Protein AF-A0A1G7XSX5-F1 (afdb_monomer)

InterPro domains:
  IPR000551 MerR-type HTH domain [PF13411] (3-56)
  IPR000551 MerR-type HTH domain [PS50937] (1-57)
  IPR009061 Putative DNA-binding domain superfamily [SSF46955] (2-74)

Mean predicted aligned error: 7.84 Å

Foldseek 3Di:
DPVVVVCVVLVQADDFCDPDPPDGDDDVLRVLSVLLLCLCCVLLVFDSVLSVQLSVLLPPPPDDPVVNLQSLQQSSQDQQDDDFDPVLQVLLVVVDVVVDDDVDDHSVGGSVSRNSSNVCRVCVVVPNNCVSVCVVVVVVVVVVVVVVLVVVLVVDDDSSSSSSSSNNSVSVVVVVCVVVVVVVVVVVCCVVPVPD

Structure (mmCIF, N/CA/C/O backbone):
data_AF-A0A1G7XSX5-F1
#
_entry.id   AF-A0A1G7XSX5-F1
#
loop_
_atom_site.group_PDB
_atom_site.id
_atom_site.type_symbol
_atom_site.label_atom_id
_atom_site.label_alt_id
_atom_site.label_comp_id
_atom_site.label_asym_id
_atom_site.label_entity_id
_atom_site.label_seq_id
_atom_site.pdbx_PDB_ins_code
_atom_site.Cartn_x
_atom_site.Cartn_y
_atom_site.Cartn_z
_atom_site.occupancy
_atom_site.B_iso_or_equiv
_atom_site.auth_seq_id
_atom_site.auth_comp_id
_atom_site.auth_asym_id
_atom_site.auth_atom_id
_atom_site.pdbx_PDB_model_num
ATOM 1 N N . MET A 1 1 ? -2.946 -16.763 21.346 1.00 40.56 1 MET A N 1
ATOM 2 C CA . MET A 1 1 ? -2.355 -16.448 22.674 1.00 40.56 1 MET A CA 1
ATOM 3 C C . MET A 1 1 ? -2.497 -14.941 22.913 1.00 40.56 1 MET A C 1
ATOM 5 O O . MET A 1 1 ? -2.469 -14.228 21.925 1.00 40.56 1 MET A O 1
ATOM 9 N N . PRO A 1 2 ? -2.803 -14.462 24.135 1.00 52.31 2 PRO A N 1
ATOM 10 C CA . PRO A 1 2 ? -3.968 -13.626 24.475 1.00 52.31 2 PRO A CA 1
ATOM 11 C C . PRO A 1 2 ? -3.953 -12.216 23.842 1.00 52.31 2 PRO A C 1
ATOM 13 O O . PRO A 1 2 ? -3.714 -11.212 24.511 1.00 52.31 2 PRO A O 1
ATOM 16 N N . THR A 1 3 ? -4.254 -12.145 22.546 1.00 79.31 3 THR A N 1
ATOM 17 C CA . THR A 1 3 ? -4.079 -10.959 21.697 1.00 79.31 3 THR A CA 1
ATOM 18 C C . THR A 1 3 ? -4.998 -9.802 22.075 1.00 79.31 3 THR A C 1
ATOM 20 O O . THR A 1 3 ? -4.560 -8.664 22.069 1.00 79.31 3 THR A O 1
ATOM 23 N N . ILE A 1 4 ? -6.229 -10.064 22.530 1.00 82.94 4 ILE A N 1
ATOM 24 C CA . ILE A 1 4 ? -7.170 -8.992 22.914 1.00 82.94 4 ILE A CA 1
ATOM 25 C C . ILE A 1 4 ? -6.678 -8.225 24.153 1.00 82.94 4 ILE A C 1
ATOM 27 O O . ILE A 1 4 ? -6.664 -7.000 24.158 1.00 82.94 4 ILE A O 1
ATOM 31 N N . LYS A 1 5 ? -6.203 -8.927 25.195 1.00 82.69 5 LYS A N 1
ATOM 32 C CA . LYS A 1 5 ? -5.630 -8.282 26.396 1.00 82.69 5 LYS A CA 1
ATOM 33 C C . LYS A 1 5 ? -4.311 -7.565 26.107 1.00 82.69 5 LYS A C 1
ATOM 35 O O . LYS A 1 5 ? -3.916 -6.703 26.886 1.00 82.69 5 LYS A O 1
ATOM 40 N N . TYR A 1 6 ? -3.595 -7.980 25.066 1.00 87.00 6 TYR A N 1
ATOM 41 C CA . TYR A 1 6 ? -2.410 -7.277 24.593 1.00 87.00 6 TYR A CA 1
ATOM 42 C C . TYR A 1 6 ? -2.817 -5.990 23.868 1.00 87.00 6 TYR A C 1
ATOM 44 O O . TYR A 1 6 ? -2.427 -4.920 24.306 1.00 87.00 6 TYR A O 1
ATOM 52 N N . TYR A 1 7 ? -3.721 -6.063 22.889 1.00 90.00 7 TYR A N 1
ATOM 53 C CA . TYR A 1 7 ? -4.225 -4.894 22.161 1.00 90.00 7 TYR A CA 1
ATOM 54 C C . TYR A 1 7 ? -4.917 -3.857 23.054 1.00 90.00 7 TYR A C 1
ATOM 56 O O . TYR A 1 7 ? -4.765 -2.667 22.814 1.00 90.00 7 TYR A O 1
ATOM 64 N N . LEU A 1 8 ? -5.622 -4.279 24.110 1.00 87.00 8 LEU A N 1
ATOM 65 C CA . LEU A 1 8 ? -6.163 -3.367 25.128 1.00 87.00 8 LEU A CA 1
ATOM 66 C C . LEU A 1 8 ? -5.057 -2.629 25.895 1.00 87.00 8 LEU A C 1
ATOM 68 O O . LEU A 1 8 ? -5.167 -1.432 26.131 1.00 87.00 8 LEU A O 1
ATOM 72 N N . ARG A 1 9 ? -3.984 -3.333 26.284 1.00 87.75 9 ARG A N 1
ATOM 73 C CA . ARG A 1 9 ? -2.834 -2.729 26.981 1.00 87.75 9 ARG A CA 1
ATOM 74 C C . ARG A 1 9 ? -2.059 -1.782 26.080 1.00 87.75 9 ARG A C 1
ATOM 76 O O . ARG A 1 9 ? -1.645 -0.721 26.522 1.00 87.75 9 ARG A O 1
ATOM 83 N N . GLU A 1 10 ? -1.939 -2.156 24.817 1.00 88.81 10 GLU A N 1
ATOM 84 C CA . GLU A 1 10 ? -1.386 -1.318 23.768 1.00 88.81 10 GLU A CA 1
ATOM 85 C C . GLU A 1 10 ? -2.391 -0.259 23.289 1.00 88.81 10 GLU A C 1
ATOM 87 O O . GLU A 1 10 ? -2.103 0.419 22.321 1.00 88.81 10 GLU A O 1
ATOM 92 N N . GLY A 1 11 ? -3.570 -0.083 23.894 1.00 87.38 11 GLY A N 1
ATOM 93 C CA . GLY A 1 11 ? -4.520 0.977 23.521 1.00 87.38 11 GLY A CA 1
ATOM 94 C C . GLY A 1 11 ? -5.058 0.920 22.082 1.00 87.38 11 GLY A C 1
ATOM 95 O O . GLY A 1 11 ? -5.541 1.926 21.578 1.00 87.38 11 GLY A O 1
ATOM 96 N N . LEU A 1 12 ? -4.971 -0.226 21.404 1.00 89.06 12 LEU A N 1
ATOM 97 C CA . LEU A 1 12 ? -5.490 -0.414 20.040 1.00 89.06 12 LEU A CA 1
ATOM 98 C C . LEU A 1 12 ? -6.992 -0.735 20.031 1.00 89.06 12 LEU A C 1
ATOM 100 O O . LEU A 1 12 ? -7.676 -0.557 19.022 1.00 89.06 12 LEU A O 1
ATOM 104 N N . LEU A 1 13 ? -7.504 -1.230 21.160 1.00 89.12 13 LEU A N 1
ATOM 105 C CA . LEU A 1 13 ? -8.918 -1.513 21.382 1.00 89.12 13 LEU A CA 1
ATOM 106 C C . LEU A 1 13 ? -9.469 -0.590 22.473 1.00 89.12 13 LEU A C 1
ATOM 108 O O . LEU A 1 13 ? -8.813 -0.443 23.509 1.00 89.12 13 LEU A O 1
ATOM 112 N N . PRO A 1 14 ? -10.685 -0.044 22.300 1.00 82.88 14 PRO A N 1
ATOM 113 C CA . PRO A 1 14 ? -11.417 0.580 23.390 1.00 82.88 14 PRO A CA 1
ATOM 114 C C . PRO A 1 14 ? -11.620 -0.405 24.544 1.00 82.88 14 PRO A C 1
ATOM 116 O O . PRO A 1 14 ? -11.781 -1.614 24.336 1.00 82.88 14 PRO A O 1
ATOM 119 N N . ALA A 1 15 ? -11.623 0.111 25.772 1.00 82.69 15 ALA A N 1
ATOM 120 C CA . ALA A 1 15 ? -12.021 -0.682 26.924 1.00 82.69 15 ALA A CA 1
ATOM 121 C C . ALA A 1 15 ? -13.513 -1.027 26.821 1.00 82.69 15 ALA A C 1
ATOM 123 O O . ALA A 1 15 ? -14.332 -0.160 26.524 1.00 82.69 15 ALA A O 1
ATOM 124 N N . GLY A 1 16 ? -13.861 -2.283 27.114 1.00 81.62 16 GLY A N 1
ATOM 125 C CA . GLY A 1 16 ? -15.261 -2.692 27.182 1.00 81.62 16 GLY A CA 1
ATOM 126 C C . GLY A 1 16 ? -16.005 -1.917 28.271 1.00 81.62 16 GLY A C 1
ATOM 127 O O . GLY A 1 16 ? -15.428 -1.548 29.298 1.00 81.62 16 GLY A O 1
ATOM 128 N N . VAL A 1 17 ? -17.300 -1.694 28.064 1.00 81.50 17 VAL A N 1
ATOM 129 C CA . VAL A 1 17 ? -18.138 -0.967 29.022 1.00 81.50 17 VAL A CA 1
ATOM 130 C C . VAL A 1 17 ? -18.347 -1.846 30.249 1.00 81.50 17 VAL A C 1
ATOM 132 O O . VAL A 1 17 ? -18.923 -2.928 30.143 1.00 81.50 17 VAL A O 1
ATOM 135 N N . LEU A 1 18 ? -17.871 -1.411 31.417 1.00 81.31 18 LEU A N 1
ATOM 136 C CA . LEU A 1 18 ? -18.021 -2.177 32.655 1.00 81.31 18 LEU A CA 1
ATOM 137 C C . LEU A 1 18 ? -19.505 -2.335 33.006 1.00 81.31 18 LEU A C 1
ATOM 139 O O . LEU A 1 18 ? -20.206 -1.354 33.236 1.00 81.31 18 LEU A O 1
ATOM 143 N N . THR A 1 19 ? -19.968 -3.580 33.081 1.00 81.06 19 THR A N 1
ATOM 144 C CA . THR A 1 19 ? -21.324 -3.927 33.532 1.00 81.06 19 THR A CA 1
ATOM 145 C C . THR A 1 19 ? -21.331 -4.470 34.962 1.00 81.06 19 THR A C 1
ATOM 147 O O . THR A 1 19 ? -22.361 -4.432 35.630 1.00 81.06 19 THR A O 1
ATOM 150 N N . SER A 1 20 ? -20.183 -4.947 35.462 1.00 77.88 20 SER A N 1
ATOM 151 C CA . SER A 1 20 ? -19.933 -5.294 36.871 1.00 77.88 20 SER A CA 1
ATOM 152 C C . SER A 1 20 ? -18.413 -5.353 37.152 1.00 77.88 20 SER A C 1
ATOM 154 O O . SER A 1 20 ? -17.633 -5.282 36.202 1.00 77.88 20 SER A O 1
ATOM 156 N N . PRO A 1 21 ? -17.943 -5.531 38.409 1.00 76.75 21 PRO A N 1
ATOM 157 C CA . PRO A 1 21 ? -16.509 -5.519 38.741 1.00 76.75 21 PRO A CA 1
ATOM 158 C C . PRO A 1 21 ? -15.634 -6.496 37.936 1.00 76.75 21 PRO A C 1
ATOM 160 O O . PRO A 1 21 ? -14.458 -6.223 37.730 1.00 76.75 21 PRO A O 1
ATOM 163 N N . ASN A 1 22 ? -16.209 -7.607 37.458 1.00 74.62 22 ASN A N 1
ATOM 164 C CA . ASN A 1 22 ? -15.520 -8.616 36.643 1.00 74.62 22 ASN A CA 1
ATOM 165 C C . ASN A 1 22 ? -16.195 -8.853 35.278 1.00 74.62 22 ASN A C 1
ATOM 167 O O . ASN A 1 22 ? -15.943 -9.879 34.644 1.00 74.62 22 ASN A O 1
ATOM 171 N N . GLN A 1 23 ? -17.077 -7.953 34.827 1.00 77.69 23 GLN A N 1
ATOM 172 C CA . GLN A 1 23 ? -17.761 -8.082 33.536 1.00 77.69 23 GLN A CA 1
ATOM 173 C C . GLN A 1 23 ? -17.688 -6.780 32.745 1.00 77.69 23 GLN A C 1
ATOM 175 O O . GLN A 1 23 ? -17.937 -5.696 33.269 1.00 77.69 23 GLN A O 1
ATOM 180 N N . ALA A 1 24 ? -17.384 -6.918 31.459 1.00 80.94 24 ALA A N 1
ATOM 181 C CA . ALA A 1 24 ? -17.413 -5.837 30.494 1.00 80.94 24 ALA A CA 1
ATOM 182 C C . ALA A 1 24 ? -18.236 -6.274 29.280 1.00 80.94 24 ALA A C 1
ATOM 184 O O . ALA A 1 24 ? -18.144 -7.426 28.844 1.00 80.94 24 ALA A O 1
ATOM 185 N N . HIS A 1 25 ? -19.044 -5.360 28.755 1.00 82.25 25 HIS A N 1
ATOM 186 C CA . HIS A 1 25 ? -19.779 -5.540 27.515 1.00 82.25 25 HIS A CA 1
ATOM 187 C C . HIS A 1 25 ? -18.944 -5.032 26.337 1.00 82.25 25 HIS A C 1
ATOM 189 O O . HIS A 1 25 ? -18.345 -3.957 26.404 1.00 82.25 25 HIS A O 1
ATOM 195 N N . TYR A 1 26 ? -18.918 -5.827 25.272 1.00 82.69 26 TYR A N 1
ATOM 196 C CA . TYR A 1 26 ? -18.261 -5.522 24.008 1.00 82.69 26 TYR A CA 1
ATOM 197 C C . TYR A 1 26 ? -19.325 -5.582 22.920 1.00 82.69 26 TYR A C 1
ATOM 199 O O . TYR A 1 26 ? -20.040 -6.579 22.818 1.00 82.69 26 TYR A O 1
ATOM 207 N N . ASP A 1 27 ? -19.427 -4.518 22.139 1.00 83.62 27 ASP A N 1
ATOM 208 C CA . ASP A 1 27 ? -20.395 -4.387 21.054 1.00 83.62 27 ASP A CA 1
ATOM 209 C C . ASP A 1 27 ? -19.765 -4.683 19.680 1.00 83.62 27 ASP A C 1
ATOM 211 O O . ASP A 1 27 ? -18.586 -5.043 19.558 1.00 83.62 27 ASP A O 1
ATOM 215 N N . ASP A 1 28 ? -20.555 -4.509 18.621 1.00 81.75 28 ASP A N 1
ATOM 216 C CA . ASP A 1 28 ? -20.096 -4.693 17.244 1.00 81.75 28 ASP A CA 1
ATOM 217 C C . ASP A 1 28 ? -18.970 -3.722 16.855 1.00 81.75 28 ASP A C 1
ATOM 219 O O . ASP A 1 28 ? -18.141 -4.063 16.011 1.00 81.75 28 ASP A O 1
ATOM 223 N N . GLY A 1 29 ? -18.881 -2.548 17.492 1.00 81.19 29 GLY A N 1
ATOM 224 C CA . GLY A 1 29 ? -17.779 -1.604 17.295 1.00 81.19 29 GLY A CA 1
ATOM 225 C C . GLY A 1 29 ? -16.443 -2.177 17.770 1.00 81.19 29 GLY A C 1
ATOM 226 O O . GLY A 1 29 ? -15.437 -2.085 17.064 1.00 81.19 29 GLY A O 1
ATOM 227 N N . HIS A 1 30 ? -16.438 -2.877 18.908 1.00 86.00 30 HIS A N 1
ATOM 228 C CA . HIS A 1 30 ? -15.246 -3.581 19.391 1.00 86.00 30 HIS A CA 1
ATOM 229 C C . HIS A 1 30 ? -14.831 -4.720 18.454 1.00 86.00 30 HIS A C 1
ATOM 231 O O . HIS A 1 30 ? -13.635 -4.947 18.248 1.00 86.00 30 HIS A O 1
ATOM 237 N N . LEU A 1 31 ? -15.799 -5.435 17.870 1.00 84.38 31 LEU A N 1
ATOM 238 C CA . LEU A 1 31 ? -15.519 -6.496 16.902 1.00 84.38 31 LEU A CA 1
ATOM 239 C C . LEU A 1 31 ? -14.938 -5.943 15.596 1.00 84.38 31 LEU A C 1
ATOM 241 O O . LEU A 1 31 ? -13.943 -6.493 15.118 1.00 84.38 31 LEU A O 1
ATOM 245 N N . ARG A 1 32 ? -15.506 -4.858 15.054 1.00 79.25 32 ARG A N 1
ATOM 246 C CA . ARG A 1 32 ? -14.968 -4.148 13.878 1.00 79.25 32 ARG A CA 1
ATOM 247 C C . ARG A 1 32 ? -13.538 -3.677 14.123 1.00 79.25 32 ARG A C 1
ATOM 249 O O . ARG A 1 32 ? -12.621 -4.032 13.384 1.00 79.25 32 ARG A O 1
ATOM 256 N N . ARG A 1 33 ? -13.299 -3.013 15.258 1.00 86.69 33 ARG A N 1
ATOM 257 C CA . ARG A 1 33 ? -11.953 -2.573 15.645 1.00 86.69 33 ARG A CA 1
ATOM 258 C C . ARG A 1 33 ? -10.964 -3.733 15.761 1.00 86.69 33 ARG A C 1
ATOM 260 O O . ARG A 1 33 ? -9.834 -3.626 15.295 1.00 86.69 33 ARG A O 1
ATOM 267 N N . LEU A 1 34 ? -11.372 -4.861 16.345 1.00 87.19 34 LEU A N 1
ATOM 268 C CA . LEU A 1 34 ? -10.514 -6.043 16.457 1.00 87.19 34 LEU A CA 1
ATOM 269 C C . LEU A 1 34 ? -10.170 -6.655 15.092 1.00 87.19 34 LEU A C 1
ATOM 271 O O . LEU A 1 34 ? -9.042 -7.118 14.913 1.00 87.19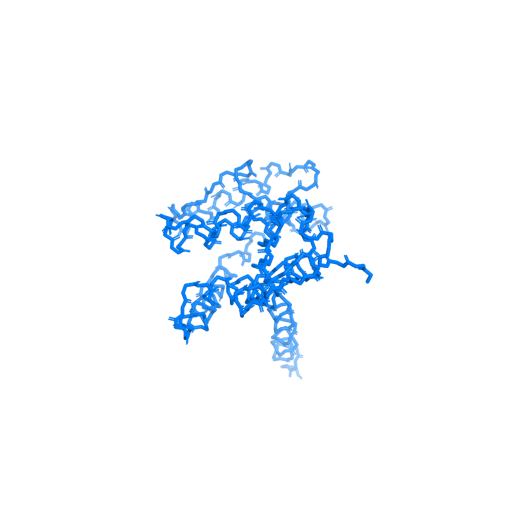 34 LEU A O 1
ATOM 275 N N . ARG A 1 35 ? -11.111 -6.671 14.141 1.00 84.31 35 ARG A N 1
ATOM 276 C CA . ARG A 1 35 ? -10.851 -7.127 12.766 1.00 84.31 35 ARG A CA 1
ATOM 277 C C . ARG A 1 35 ? -9.856 -6.216 12.065 1.00 84.31 35 ARG A C 1
ATOM 279 O O . ARG A 1 35 ? -8.898 -6.728 11.497 1.00 84.31 35 ARG A O 1
ATOM 286 N N . LEU A 1 36 ? -10.030 -4.901 12.189 1.00 82.75 36 LEU A N 1
ATOM 287 C CA . LEU A 1 36 ? -9.107 -3.915 11.636 1.00 82.75 36 LEU A CA 1
ATOM 288 C C . LEU A 1 36 ? -7.684 -4.079 12.199 1.00 82.75 36 LEU A C 1
ATOM 290 O O . LEU A 1 36 ? -6.730 -4.189 11.433 1.00 82.75 36 LEU A O 1
ATOM 294 N N . VAL A 1 37 ? -7.539 -4.187 13.526 1.00 88.06 37 VAL A N 1
ATOM 295 C CA . VAL A 1 37 ? -6.235 -4.423 14.178 1.00 88.06 37 VAL A CA 1
ATOM 296 C C . VAL A 1 37 ? -5.575 -5.698 13.650 1.00 88.06 37 VAL A C 1
ATOM 298 O O . VAL A 1 37 ? -4.389 -5.691 13.332 1.00 88.06 37 VAL A O 1
ATOM 301 N N . ARG A 1 38 ? -6.332 -6.796 13.531 1.00 85.50 38 ARG A N 1
ATOM 302 C CA . ARG A 1 38 ? -5.804 -8.058 12.992 1.00 85.50 38 ARG A CA 1
ATOM 303 C C . ARG A 1 38 ? -5.425 -7.953 11.525 1.00 85.50 38 ARG A C 1
ATOM 305 O O . ARG A 1 38 ? -4.404 -8.504 11.148 1.00 85.50 38 ARG A O 1
ATOM 312 N N . ALA A 1 39 ? -6.203 -7.252 10.706 1.00 80.75 39 ALA A N 1
ATOM 313 C CA . ALA A 1 39 ? -5.858 -7.051 9.305 1.00 80.75 39 ALA A CA 1
ATOM 314 C C . ALA A 1 39 ? -4.508 -6.330 9.177 1.0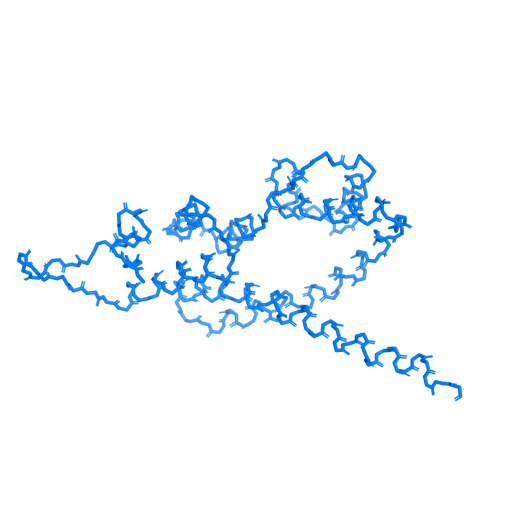0 80.75 39 ALA A C 1
ATOM 316 O O . ALA A 1 39 ? -3.620 -6.820 8.487 1.00 80.75 39 ALA A O 1
ATOM 317 N N . LEU A 1 40 ? -4.314 -5.234 9.914 1.00 81.69 40 LEU A N 1
ATOM 318 C CA . LEU A 1 40 ? -3.065 -4.471 9.881 1.00 81.69 40 LEU A CA 1
ATOM 319 C C . LEU A 1 40 ? -1.863 -5.283 10.401 1.00 81.69 40 LEU A C 1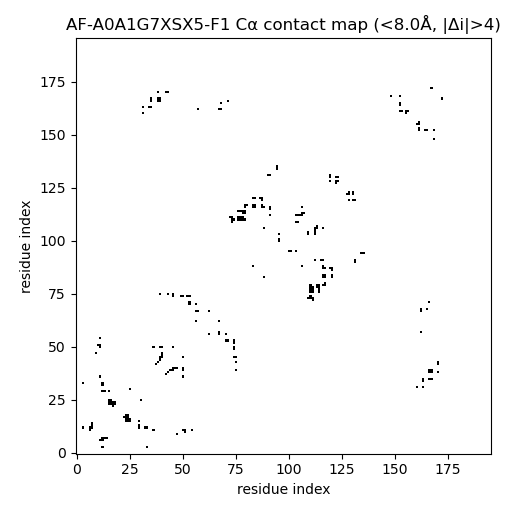
ATOM 321 O O . LEU A 1 40 ? -0.799 -5.257 9.791 1.00 81.69 40 LEU A O 1
ATOM 325 N N . VAL A 1 41 ? -2.021 -6.040 11.492 1.00 85.69 41 VAL A N 1
ATOM 326 C CA . VAL A 1 41 ? -0.916 -6.830 12.072 1.00 85.69 41 VAL A CA 1
ATOM 327 C C . VAL A 1 41 ? -0.650 -8.113 11.286 1.00 85.69 41 VAL A C 1
ATOM 329 O O . VAL A 1 41 ? 0.477 -8.363 10.871 1.00 85.69 41 VAL A O 1
ATOM 332 N N . ASP A 1 42 ? -1.674 -8.945 11.100 1.00 82.44 42 ASP A N 1
ATOM 333 C CA . ASP A 1 42 ? -1.511 -10.319 10.620 1.00 82.44 42 ASP A CA 1
ATOM 334 C C . ASP A 1 42 ? -1.368 -10.377 9.092 1.00 82.44 42 ASP A C 1
ATOM 336 O O . ASP A 1 42 ? -0.654 -11.236 8.577 1.00 82.44 42 ASP A O 1
ATOM 340 N N . VAL A 1 43 ? -2.047 -9.479 8.366 1.00 75.50 43 VAL A N 1
ATOM 341 C CA . VAL A 1 43 ? -1.999 -9.423 6.894 1.00 75.50 43 VAL A CA 1
ATOM 342 C C . VAL A 1 43 ? -1.047 -8.329 6.422 1.00 75.50 43 VAL A C 1
ATOM 344 O O . VAL A 1 43 ? -0.217 -8.584 5.555 1.00 75.50 43 VAL A O 1
ATOM 347 N N . GLY A 1 44 ? -1.141 -7.131 7.003 1.00 73.06 44 GLY A N 1
ATOM 348 C CA . GLY A 1 44 ? -0.281 -6.001 6.646 1.00 73.06 44 GLY A CA 1
ATOM 349 C C . GLY A 1 44 ? 1.142 -6.110 7.185 1.00 73.06 44 GLY A C 1
ATOM 350 O O . GLY A 1 44 ? 2.045 -5.469 6.659 1.00 73.06 44 GLY A O 1
ATOM 351 N N . GLY A 1 45 ? 1.372 -6.928 8.216 1.00 79.69 45 GLY A N 1
ATOM 352 C CA . GLY A 1 45 ? 2.688 -7.043 8.841 1.00 79.69 45 GLY A CA 1
ATOM 353 C C . GLY A 1 45 ? 3.138 -5.757 9.541 1.00 79.69 45 GLY A C 1
ATOM 354 O O . GLY A 1 45 ? 4.335 -5.585 9.777 1.00 79.69 45 GLY A O 1
ATOM 355 N N . LEU A 1 46 ? 2.210 -4.845 9.861 1.00 81.38 46 LEU A N 1
ATOM 356 C CA . LEU A 1 46 ? 2.5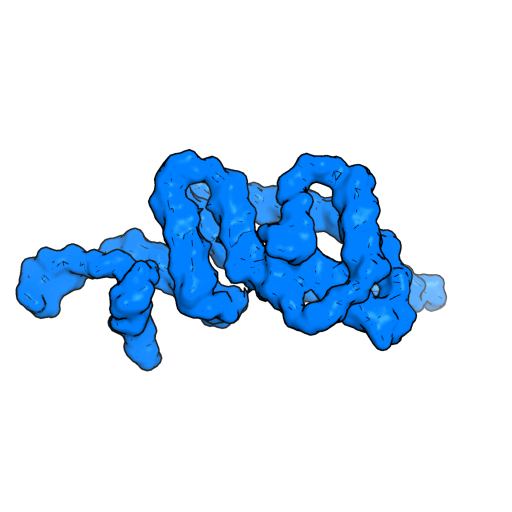42 -3.579 10.507 1.00 81.38 46 LEU A CA 1
ATOM 357 C C . LEU A 1 46 ? 3.015 -3.808 11.944 1.00 81.38 46 LEU A C 1
ATOM 359 O O . LEU A 1 46 ? 2.501 -4.653 12.686 1.00 81.38 46 LEU A O 1
ATOM 363 N N . SER A 1 47 ? 3.960 -2.969 12.369 1.00 85.75 47 SER A N 1
ATOM 364 C CA . SER A 1 47 ? 4.322 -2.862 13.779 1.00 85.75 47 SER A CA 1
ATOM 365 C C . SER A 1 47 ? 3.156 -2.297 14.597 1.00 85.75 47 SER A C 1
ATOM 367 O O . SER A 1 47 ? 2.334 -1.533 14.097 1.00 85.75 47 SER A O 1
ATOM 369 N N . ILE A 1 48 ? 3.104 -2.609 15.892 1.00 88.12 48 ILE A N 1
ATOM 370 C CA . ILE A 1 48 ? 2.069 -2.078 16.796 1.00 88.12 48 ILE A CA 1
ATOM 371 C C . ILE A 1 48 ? 2.074 -0.541 16.853 1.00 88.12 48 ILE A C 1
ATOM 373 O O . ILE A 1 48 ? 1.016 0.066 17.014 1.00 88.12 48 ILE A O 1
ATOM 377 N N . ALA A 1 49 ? 3.243 0.085 16.688 1.00 85.44 49 ALA A N 1
ATOM 378 C CA . ALA A 1 49 ? 3.363 1.536 16.597 1.00 85.44 49 ALA A CA 1
ATOM 379 C C . ALA A 1 49 ? 2.663 2.077 15.339 1.00 85.44 49 ALA A C 1
ATOM 381 O O . ALA A 1 49 ? 1.781 2.921 15.464 1.00 85.44 49 ALA A O 1
ATOM 382 N N . ALA A 1 50 ? 2.956 1.505 14.167 1.00 82.31 50 ALA A N 1
ATOM 383 C CA . ALA A 1 50 ? 2.313 1.890 12.909 1.00 82.31 50 ALA A CA 1
ATOM 384 C C . ALA A 1 50 ? 0.795 1.636 12.938 1.00 82.31 50 ALA A C 1
ATOM 386 O O . ALA A 1 50 ? 0.008 2.470 12.503 1.00 82.31 50 ALA A O 1
ATOM 387 N N . VAL A 1 51 ? 0.353 0.523 13.541 1.00 86.19 51 VAL A N 1
ATOM 388 C CA . VAL A 1 51 ? -1.080 0.259 13.750 1.00 86.19 51 VAL A CA 1
ATOM 389 C C . VAL A 1 51 ? -1.720 1.377 14.570 1.00 86.19 51 VAL A C 1
ATOM 391 O O . VAL A 1 51 ? -2.785 1.859 14.208 1.00 86.19 51 VAL A O 1
ATOM 394 N N . ARG A 1 52 ? -1.091 1.830 15.660 1.00 87.12 52 ARG A N 1
ATOM 395 C CA . ARG A 1 52 ? -1.627 2.923 16.485 1.00 87.12 52 ARG A CA 1
ATOM 396 C C . ARG A 1 52 ? -1.783 4.222 15.692 1.00 87.12 52 ARG A C 1
ATOM 398 O O . ARG A 1 52 ? -2.793 4.900 15.865 1.00 87.12 52 ARG A O 1
ATOM 405 N N . GLU A 1 53 ? -0.808 4.561 14.855 1.00 82.81 53 GLU A N 1
ATOM 406 C CA . GLU A 1 53 ? -0.839 5.761 14.010 1.00 82.81 53 GLU A CA 1
ATOM 407 C C . GLU A 1 53 ? -2.014 5.719 13.029 1.00 82.81 53 GLU A C 1
ATOM 409 O O . GLU A 1 53 ? -2.826 6.644 13.019 1.00 82.81 53 GLU A O 1
ATOM 414 N N . VAL A 1 54 ? -2.194 4.597 12.319 1.00 79.81 54 VAL A N 1
ATOM 415 C CA . VAL A 1 54 ? -3.351 4.380 11.429 1.00 79.81 54 VAL A CA 1
ATOM 416 C C . VAL A 1 54 ? -4.655 4.549 12.180 1.00 79.81 54 VAL A C 1
ATOM 418 O O . VAL A 1 54 ? -5.539 5.283 11.756 1.00 79.81 54 VAL A O 1
ATOM 421 N N . LEU A 1 55 ? -4.785 3.855 13.306 1.00 84.25 55 LEU A N 1
ATOM 422 C CA . LEU A 1 55 ? -6.006 3.872 14.090 1.00 84.25 55 LEU A CA 1
ATOM 423 C C . LEU A 1 55 ? -6.331 5.277 14.612 1.00 84.25 55 LEU A C 1
ATOM 425 O O . LEU A 1 55 ? -7.497 5.649 14.638 1.00 84.25 55 LEU A O 1
ATOM 429 N N . THR A 1 56 ? -5.313 6.063 14.966 1.00 83.94 56 THR A N 1
ATOM 430 C CA . THR A 1 56 ? -5.482 7.457 15.396 1.00 83.94 56 THR A CA 1
ATOM 431 C C . THR A 1 56 ? -5.992 8.323 14.246 1.00 83.94 56 THR A C 1
ATOM 433 O O . THR A 1 56 ? -6.992 9.008 14.423 1.00 83.94 56 THR A O 1
ATOM 436 N N . ALA A 1 57 ? -5.374 8.241 13.062 1.00 77.56 57 ALA A N 1
ATOM 437 C CA . ALA A 1 57 ? -5.814 8.980 11.873 1.00 77.56 57 ALA A CA 1
ATOM 438 C C . ALA A 1 57 ? -7.255 8.612 11.465 1.00 77.56 57 ALA A C 1
ATOM 440 O O . ALA A 1 57 ? -8.087 9.458 11.145 1.00 77.56 57 ALA A O 1
ATOM 441 N N . VAL A 1 58 ? -7.589 7.325 11.556 1.00 76.25 58 VAL A N 1
ATOM 442 C CA . VAL A 1 58 ? -8.932 6.803 11.287 1.00 76.25 58 VAL A CA 1
ATOM 443 C C . VAL A 1 58 ? -9.976 7.362 12.255 1.00 76.25 58 VAL A C 1
ATOM 445 O O . VAL A 1 58 ? -11.055 7.778 11.812 1.00 76.25 58 VAL A O 1
ATOM 448 N N . ASP A 1 59 ? -9.652 7.391 13.549 1.00 77.62 59 ASP A N 1
ATOM 449 C CA . ASP A 1 59 ? -10.551 7.835 14.617 1.00 77.62 59 ASP A CA 1
ATOM 450 C C . ASP A 1 59 ? -10.739 9.370 14.629 1.00 77.62 59 ASP A C 1
ATOM 452 O O . ASP A 1 59 ? -11.710 9.868 15.206 1.00 77.62 59 ASP A O 1
ATOM 456 N N . THR A 1 60 ? -9.866 10.139 13.961 1.00 76.81 60 THR A N 1
ATOM 457 C CA . THR A 1 60 ? -10.003 11.597 13.819 1.00 76.81 60 THR A CA 1
ATOM 458 C C . THR A 1 60 ? -11.211 11.944 12.943 1.00 76.81 60 THR A C 1
ATOM 460 O O . THR A 1 60 ? -11.220 11.751 11.729 1.00 76.81 60 THR A O 1
ATOM 463 N N . ASN A 1 61 ? -12.281 12.463 13.548 1.00 63.25 61 ASN A N 1
ATOM 464 C CA . ASN A 1 61 ? -13.571 12.657 12.870 1.00 63.25 61 ASN A CA 1
ATOM 465 C C . ASN A 1 61 ? -13.607 13.859 11.897 1.00 63.25 61 ASN A C 1
ATOM 467 O O . ASN A 1 61 ? -14.535 13.981 11.104 1.00 63.25 61 ASN A O 1
ATOM 471 N N . GLU A 1 62 ? -12.611 14.747 11.955 1.00 65.81 62 GLU A N 1
ATOM 472 C CA . GLU A 1 62 ? -12.556 15.988 11.161 1.00 65.81 62 GLU A CA 1
ATOM 473 C C . GLU A 1 62 ? -11.820 15.830 9.818 1.00 65.81 62 GLU A C 1
ATOM 475 O O . GLU A 1 62 ? -11.882 16.715 8.965 1.00 65.81 62 GLU A O 1
ATOM 480 N N . GLU A 1 63 ? -11.146 14.700 9.596 1.00 72.00 63 GLU A N 1
ATOM 481 C CA . GLU A 1 63 ? -10.385 14.453 8.371 1.00 72.00 63 GLU A CA 1
ATOM 482 C C . GLU A 1 63 ? -11.265 13.921 7.235 1.00 72.00 63 GLU A C 1
ATOM 484 O O . GLU A 1 63 ? -12.148 13.078 7.427 1.00 72.00 63 GLU A O 1
ATOM 489 N N . SER A 1 64 ? -10.989 14.383 6.013 1.00 77.94 64 SER A N 1
ATOM 490 C CA . SER A 1 64 ? -11.646 13.858 4.815 1.00 77.94 64 SER A CA 1
ATOM 491 C C . SER A 1 64 ? -11.317 12.374 4.603 1.00 77.94 64 SER A C 1
ATOM 493 O O . SER A 1 64 ? -10.226 11.910 4.935 1.00 77.94 64 SER A O 1
ATOM 495 N N . MET A 1 65 ? -12.231 11.626 3.975 1.00 74.06 65 MET A N 1
ATOM 496 C CA . MET A 1 65 ? -11.989 10.219 3.614 1.00 74.06 65 MET A CA 1
ATOM 497 C C . MET A 1 65 ? -10.730 10.027 2.760 1.00 74.06 65 MET A C 1
ATOM 499 O O . MET A 1 65 ? -10.056 9.009 2.881 1.00 74.06 65 MET A O 1
ATOM 503 N N . HIS A 1 66 ? -10.410 11.019 1.927 1.00 77.44 66 HIS A N 1
ATOM 504 C CA . HIS A 1 66 ? -9.199 11.057 1.112 1.00 77.44 66 HIS A CA 1
ATOM 505 C C . HIS A 1 66 ? -7.925 11.093 1.967 1.00 77.44 66 HIS A C 1
ATOM 507 O O . HIS A 1 66 ? -7.011 10.307 1.747 1.00 77.44 66 HIS A O 1
ATOM 513 N N . HIS A 1 67 ? -7.898 11.922 3.012 1.00 78.12 67 HIS A N 1
ATOM 514 C CA . HIS A 1 67 ? -6.753 11.990 3.921 1.00 78.12 67 HIS A CA 1
ATOM 515 C C . HIS A 1 67 ? -6.575 10.687 4.714 1.00 78.12 67 HIS A C 1
ATOM 517 O O . HIS A 1 67 ? -5.470 10.159 4.813 1.00 78.12 67 HIS A O 1
ATOM 523 N N . LYS A 1 68 ? -7.682 10.104 5.195 1.00 77.44 68 LYS A N 1
ATOM 524 C CA . LYS A 1 68 ? -7.664 8.805 5.888 1.00 77.44 68 LYS A CA 1
ATOM 525 C C . LYS A 1 68 ? -7.176 7.672 4.983 1.00 77.44 68 LYS A C 1
ATOM 527 O O . LYS A 1 68 ? -6.448 6.796 5.443 1.00 77.44 68 LYS A O 1
ATOM 532 N N . LEU A 1 69 ? -7.562 7.690 3.703 1.00 76.19 69 LEU A N 1
ATOM 533 C CA . LEU A 1 69 ? -7.030 6.780 2.684 1.00 76.19 69 LEU A CA 1
ATOM 534 C C . LEU A 1 69 ? -5.513 6.932 2.559 1.00 76.19 69 LEU A C 1
ATOM 536 O O . LEU A 1 69 ? -4.811 5.931 2.662 1.00 76.19 69 LEU A O 1
ATOM 540 N N . GLY A 1 70 ? -5.017 8.161 2.395 1.00 80.38 70 GLY A N 1
ATOM 541 C CA . GLY A 1 70 ? -3.583 8.448 2.313 1.00 80.38 70 GLY A CA 1
ATOM 542 C C . GLY A 1 70 ? -2.811 7.927 3.527 1.00 80.38 70 GLY A C 1
ATOM 543 O O . GLY A 1 70 ? -1.864 7.163 3.368 1.00 80.38 70 GLY A O 1
ATOM 544 N N . ALA A 1 71 ? -3.276 8.230 4.742 1.00 78.81 71 ALA A N 1
ATOM 545 C CA . ALA A 1 71 ? -2.641 7.770 5.979 1.00 78.81 71 ALA A CA 1
ATOM 546 C C . ALA A 1 71 ? -2.575 6.235 6.089 1.00 78.81 71 ALA A C 1
ATOM 548 O O . ALA A 1 71 ? -1.571 5.679 6.536 1.00 78.81 71 ALA A O 1
ATOM 549 N N . VAL A 1 72 ? -3.628 5.531 5.653 1.00 77.19 72 VAL A N 1
ATOM 550 C CA . VAL A 1 72 ? -3.624 4.062 5.585 1.00 77.19 72 VAL A CA 1
ATOM 551 C C . VAL A 1 72 ? -2.568 3.560 4.600 1.00 77.19 72 VAL A C 1
ATOM 553 O O . VAL A 1 72 ? -1.806 2.667 4.965 1.00 77.19 72 VAL A O 1
ATOM 556 N N . GLN A 1 73 ? -2.512 4.119 3.384 1.00 80.94 73 GLN A N 1
ATOM 557 C CA . GLN A 1 73 ? -1.541 3.720 2.353 1.00 80.94 73 GLN A CA 1
ATOM 558 C C . GLN A 1 73 ? -0.097 3.941 2.817 1.00 80.94 73 GLN A C 1
ATOM 560 O O . GLN A 1 73 ? 0.761 3.076 2.634 1.00 80.94 73 GLN A O 1
ATOM 565 N N . GLU A 1 74 ? 0.161 5.072 3.470 1.00 83.25 74 GLU A N 1
ATOM 566 C CA . GLU A 1 74 ? 1.476 5.408 4.012 1.00 83.25 74 GLU A CA 1
ATOM 567 C C . GLU A 1 74 ? 1.917 4.447 5.112 1.00 83.25 74 GLU A C 1
ATOM 569 O O . GLU A 1 74 ? 3.063 4.003 5.132 1.00 83.25 74 GLU A O 1
ATOM 574 N N . ALA A 1 75 ? 1.012 4.078 6.014 1.00 78.19 75 ALA A N 1
ATOM 575 C CA . ALA A 1 75 ? 1.359 3.209 7.128 1.00 78.19 75 ALA A CA 1
ATOM 576 C C . ALA A 1 75 ? 1.534 1.738 6.737 1.00 78.19 75 ALA A C 1
ATOM 578 O O . ALA A 1 75 ? 2.278 1.013 7.401 1.00 78.19 75 ALA A O 1
ATOM 579 N N . ILE A 1 76 ? 0.825 1.270 5.703 1.00 76.88 76 ILE A N 1
ATOM 580 C CA . ILE A 1 76 ? 0.993 -0.101 5.200 1.00 76.88 76 ILE A CA 1
ATOM 581 C C . ILE A 1 76 ? 2.212 -0.235 4.287 1.00 76.88 76 ILE A C 1
ATOM 583 O O . ILE A 1 76 ? 2.754 -1.333 4.145 1.00 76.88 76 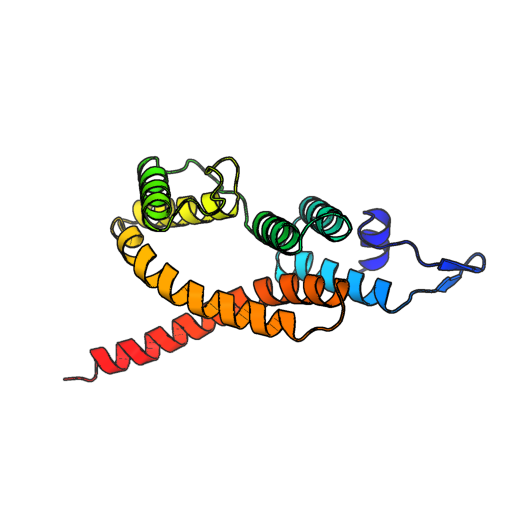ILE A O 1
ATOM 587 N N . SER A 1 77 ? 2.651 0.869 3.684 1.00 80.06 77 SER A N 1
ATOM 588 C CA . SER A 1 77 ? 3.861 0.907 2.875 1.00 80.06 77 SER A CA 1
ATOM 589 C C . SER A 1 77 ? 5.073 0.854 3.793 1.00 80.06 77 SER A C 1
ATOM 591 O O . SER A 1 77 ? 5.218 1.648 4.720 1.00 80.06 77 SER A O 1
ATOM 593 N N . GLN A 1 78 ? 5.954 -0.118 3.564 1.00 70.06 78 GLN A N 1
ATOM 594 C CA . GLN A 1 78 ? 7.169 -0.223 4.362 1.00 70.06 78 GLN A CA 1
ATOM 595 C C . GLN A 1 78 ? 8.155 0.878 3.954 1.00 70.06 78 GLN A C 1
ATOM 597 O O . GLN A 1 78 ? 8.302 1.134 2.755 1.00 70.06 78 GLN A O 1
ATOM 602 N N . PRO A 1 79 ? 8.865 1.491 4.918 1.00 66.56 79 PRO A N 1
ATOM 603 C CA . PRO A 1 79 ? 9.909 2.443 4.594 1.00 66.56 79 PRO A CA 1
ATOM 604 C C . PRO A 1 79 ? 10.975 1.779 3.725 1.00 66.56 79 PRO A C 1
ATOM 606 O O . PRO A 1 79 ? 11.313 0.605 3.911 1.00 66.56 79 PRO A O 1
ATOM 609 N N . ALA A 1 80 ? 11.546 2.558 2.811 1.00 67.56 80 ALA A N 1
ATOM 610 C CA . ALA A 1 80 ? 12.733 2.158 2.079 1.00 67.56 80 ALA A CA 1
ATOM 611 C C . ALA A 1 80 ? 13.846 1.729 3.050 1.00 67.56 80 ALA A C 1
ATOM 613 O O . ALA A 1 80 ? 14.220 2.476 3.956 1.00 67.56 80 ALA A O 1
ATOM 614 N N . THR A 1 81 ? 14.401 0.531 2.863 1.00 65.75 81 THR A N 1
ATOM 615 C CA . THR A 1 81 ? 15.558 0.067 3.638 1.00 65.75 81 THR A CA 1
ATOM 616 C C . THR A 1 81 ? 16.804 0.078 2.765 1.00 65.75 81 THR A C 1
ATOM 618 O O . THR A 1 81 ? 16.891 -0.702 1.817 1.00 65.75 81 THR A O 1
ATOM 621 N N . GLY A 1 82 ? 17.788 0.905 3.117 1.00 71.81 82 GLY A N 1
ATOM 622 C CA . GLY A 1 82 ? 19.088 0.961 2.442 1.00 71.81 82 GLY A CA 1
ATOM 623 C C . GLY A 1 82 ? 19.356 2.290 1.740 1.00 71.81 82 GLY A C 1
ATOM 624 O O . GLY A 1 82 ? 18.553 3.217 1.798 1.00 71.81 82 GLY A O 1
ATOM 625 N N . GLU A 1 83 ? 20.526 2.386 1.112 1.00 80.44 83 GLU A N 1
ATOM 626 C CA . GLU A 1 83 ? 20.907 3.551 0.314 1.00 80.44 83 GLU A CA 1
ATOM 627 C C . GLU A 1 83 ? 20.136 3.532 -1.011 1.00 80.44 83 GLU A C 1
ATOM 629 O O . GLU A 1 83 ? 20.193 2.555 -1.760 1.00 80.44 83 GLU A O 1
ATOM 634 N N . LEU A 1 84 ? 19.373 4.595 -1.266 1.00 83.94 84 LEU A N 1
ATOM 635 C CA . LEU A 1 84 ? 18.573 4.735 -2.478 1.00 83.94 84 LEU A CA 1
ATOM 636 C C . LEU A 1 84 ? 19.443 5.194 -3.644 1.00 83.94 84 LEU A C 1
ATOM 638 O O . LEU A 1 84 ? 20.279 6.084 -3.492 1.00 83.94 84 LEU A O 1
ATOM 642 N N . ASP A 1 85 ? 19.210 4.619 -4.823 1.00 90.25 85 ASP A N 1
ATOM 643 C CA . ASP A 1 85 ? 19.898 5.035 -6.040 1.00 90.25 85 ASP A CA 1
ATOM 644 C C . ASP A 1 85 ? 19.421 6.439 -6.469 1.00 90.25 85 ASP A C 1
ATOM 646 O O . ASP A 1 85 ? 18.229 6.628 -6.745 1.00 90.25 85 ASP A O 1
ATOM 650 N N . PRO A 1 86 ? 20.325 7.432 -6.590 1.00 92.00 86 PRO A N 1
ATOM 651 C CA . PRO A 1 86 ? 19.962 8.773 -7.039 1.00 92.00 86 PRO A CA 1
ATOM 652 C C . PRO A 1 86 ? 19.323 8.813 -8.432 1.00 92.00 86 PRO A C 1
ATOM 654 O O . PRO A 1 86 ? 18.602 9.764 -8.737 1.00 92.00 86 PRO A O 1
ATOM 657 N N . ILE A 1 87 ? 19.593 7.829 -9.298 1.00 94.38 87 ILE A N 1
ATOM 658 C CA . ILE A 1 87 ? 18.953 7.747 -10.616 1.00 94.38 87 ILE A CA 1
ATOM 659 C C . ILE A 1 87 ? 17.504 7.278 -10.461 1.00 94.38 87 ILE A C 1
ATOM 661 O O . ILE A 1 87 ? 16.611 7.944 -10.974 1.00 94.38 87 ILE A O 1
ATOM 665 N N . ALA A 1 88 ? 17.249 6.224 -9.681 1.00 93.44 88 ALA A N 1
ATOM 666 C CA . ALA A 1 88 ? 15.890 5.781 -9.365 1.00 93.44 88 ALA A CA 1
ATOM 667 C C . ALA A 1 88 ? 15.028 6.896 -8.740 1.00 93.44 88 ALA A C 1
ATOM 669 O O . ALA A 1 88 ? 13.858 7.035 -9.094 1.00 93.44 88 ALA A O 1
ATOM 670 N N . VAL A 1 89 ? 15.600 7.732 -7.863 1.00 91.69 89 VAL A N 1
ATOM 671 C CA . VAL A 1 89 ? 14.905 8.915 -7.314 1.00 91.69 89 VAL A CA 1
ATOM 672 C C . VAL A 1 89 ? 14.462 9.865 -8.433 1.00 91.69 89 VAL A C 1
ATOM 674 O O . VAL A 1 89 ? 13.305 10.283 -8.464 1.00 91.69 89 VAL A O 1
ATOM 677 N N . LYS A 1 90 ? 15.360 10.178 -9.376 1.00 92.31 90 LYS A N 1
ATOM 678 C CA . LYS A 1 90 ? 15.052 11.053 -10.519 1.00 92.31 90 LYS A CA 1
ATOM 679 C C . LYS A 1 90 ? 14.012 10.445 -11.454 1.00 92.31 90 LYS A C 1
ATOM 681 O O . LYS A 1 90 ? 13.162 11.177 -11.950 1.00 92.31 90 LYS A O 1
ATOM 686 N N . ASP A 1 91 ? 14.062 9.134 -11.681 1.00 93.38 91 ASP A N 1
ATOM 687 C CA . ASP A 1 91 ? 13.092 8.434 -12.526 1.00 93.38 91 ASP A CA 1
ATOM 688 C C . ASP A 1 91 ? 11.672 8.547 -11.948 1.00 93.38 91 ASP A C 1
ATOM 690 O O . ASP A 1 91 ? 10.728 8.846 -12.682 1.00 93.38 91 ASP A O 1
ATOM 694 N N . VAL A 1 92 ? 11.524 8.374 -10.627 1.00 91.56 92 VAL A N 1
ATOM 695 C CA . VAL A 1 92 ? 10.236 8.530 -9.928 1.00 91.56 92 VAL A CA 1
ATOM 696 C C . VAL A 1 92 ? 9.750 9.977 -9.955 1.00 91.56 92 VAL A C 1
ATOM 698 O O . VAL A 1 92 ? 8.582 10.214 -10.257 1.00 91.56 92 VAL A O 1
ATOM 701 N N . GLN A 1 93 ? 10.633 10.948 -9.709 1.00 89.31 93 GLN A N 1
ATOM 702 C CA . GLN A 1 93 ? 10.290 12.373 -9.805 1.00 89.31 93 GLN A CA 1
ATOM 703 C C . GLN A 1 93 ? 9.789 12.730 -11.208 1.00 89.31 93 GLN A C 1
ATOM 705 O O . GLN A 1 93 ? 8.691 13.257 -11.360 1.00 89.31 93 GLN A O 1
ATOM 710 N N . ALA A 1 94 ? 10.535 12.341 -12.245 1.00 90.94 94 ALA A N 1
ATOM 711 C CA . ALA A 1 94 ? 10.140 12.580 -13.627 1.00 90.94 94 ALA A CA 1
ATOM 712 C C . ALA A 1 94 ? 8.821 11.878 -13.986 1.00 90.94 94 ALA A C 1
ATOM 714 O O . ALA A 1 94 ? 8.061 12.374 -14.817 1.00 90.94 94 ALA A O 1
ATOM 715 N N . PHE A 1 95 ? 8.553 10.702 -13.415 1.00 91.12 95 PHE A N 1
ATOM 716 C CA . PHE A 1 95 ? 7.283 9.996 -13.581 1.00 91.12 95 PHE A CA 1
ATOM 717 C C . PHE A 1 95 ? 6.106 10.760 -12.962 1.00 91.12 95 PHE A C 1
ATOM 719 O O . PHE A 1 95 ? 5.075 10.915 -13.621 1.00 91.12 95 PHE A O 1
ATOM 726 N N . PHE A 1 96 ? 6.262 11.293 -11.750 1.00 88.19 96 PHE A N 1
ATOM 727 C CA . PHE A 1 96 ? 5.238 12.127 -11.119 1.00 88.19 96 PHE A CA 1
ATOM 728 C C . PHE A 1 96 ? 4.999 13.430 -11.887 1.00 88.19 96 PHE A C 1
ATOM 730 O O . PHE A 1 96 ? 3.845 13.741 -12.185 1.00 88.19 96 PHE A O 1
ATOM 737 N N . ASP A 1 97 ? 6.060 14.114 -12.326 1.00 87.06 97 ASP A N 1
ATOM 738 C CA . ASP A 1 97 ? 5.958 15.341 -13.129 1.00 87.06 97 ASP A CA 1
ATOM 739 C C . ASP A 1 97 ? 5.098 15.140 -14.392 1.00 87.06 97 ASP A C 1
ATOM 741 O O . ASP A 1 97 ? 4.305 16.006 -14.767 1.00 87.06 97 ASP A O 1
ATOM 745 N N . ARG A 1 98 ? 5.203 13.971 -15.045 1.00 88.38 98 ARG A N 1
ATOM 746 C CA . ARG A 1 98 ? 4.407 13.637 -16.243 1.00 88.38 98 ARG A CA 1
ATOM 747 C C . ARG A 1 98 ? 2.933 13.370 -15.948 1.00 88.38 98 ARG A C 1
ATOM 749 O O . ARG A 1 98 ? 2.090 13.615 -16.812 1.00 88.38 98 ARG A O 1
ATOM 756 N N . HIS A 1 99 ? 2.610 12.822 -14.780 1.00 82.94 99 HIS A N 1
ATOM 757 C CA . HIS A 1 99 ? 1.245 12.422 -14.433 1.00 82.94 99 HIS A CA 1
ATOM 758 C C . HIS A 1 99 ? 0.470 13.460 -13.609 1.00 82.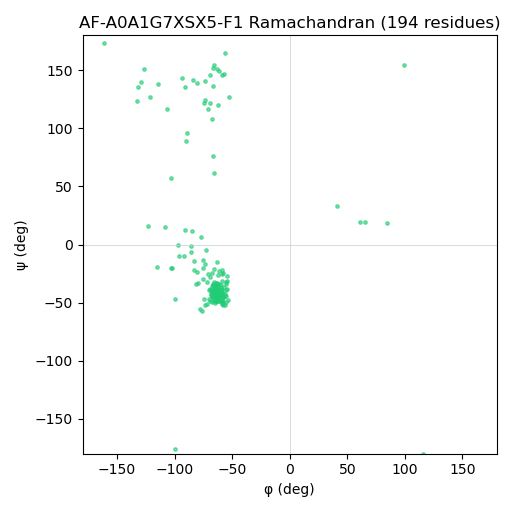94 99 HIS A C 1
ATOM 760 O O . HIS A 1 99 ? -0.722 13.250 -13.369 1.00 82.94 99 HIS A O 1
ATOM 766 N N . GLY A 1 100 ? 1.102 14.591 -13.286 1.00 69.56 100 GLY A N 1
ATOM 767 C CA . GLY A 1 100 ? 0.504 15.744 -12.614 1.00 69.56 100 GLY A CA 1
ATOM 768 C C . GLY A 1 100 ? 0.805 15.784 -11.114 1.00 69.56 100 GL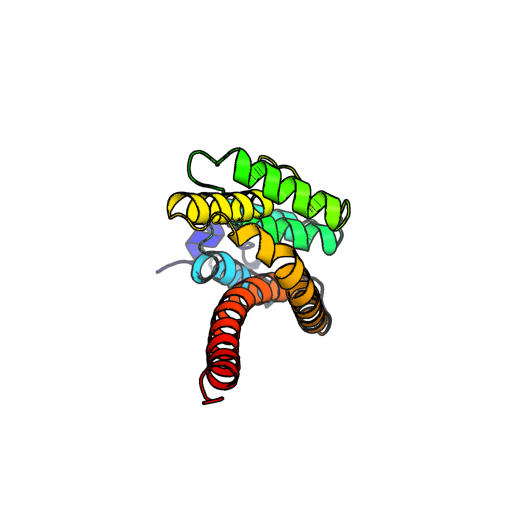Y A C 1
ATOM 769 O O . GLY A 1 100 ? 1.036 14.747 -10.496 1.00 69.56 100 GLY A O 1
ATOM 770 N N . GLU A 1 101 ? 0.774 16.995 -10.540 1.00 56.06 101 GLU A N 1
ATOM 771 C CA . GLU A 1 101 ? 1.008 17.311 -9.117 1.00 56.06 101 GLU A CA 1
ATOM 772 C C . GLU A 1 101 ? -0.082 16.730 -8.186 1.00 56.06 101 GLU A C 1
ATOM 774 O O . GLU A 1 101 ? -0.831 17.454 -7.532 1.00 56.06 101 GLU A O 1
ATOM 779 N N . PHE A 1 102 ? -0.240 15.412 -8.140 1.00 54.47 102 PHE A N 1
ATOM 780 C CA . PHE A 1 102 ? -1.158 14.758 -7.211 1.00 54.47 102 PHE A CA 1
ATOM 781 C C . PHE A 1 102 ? -0.431 14.432 -5.916 1.00 54.47 102 PHE A C 1
ATOM 783 O O . PHE A 1 102 ? 0.094 13.340 -5.826 1.00 54.47 102 PHE A O 1
ATOM 790 N N . GLU A 1 103 ? -0.400 15.342 -4.936 1.00 55.91 103 GLU A N 1
ATOM 791 C CA . GLU A 1 103 ? -0.035 15.038 -3.530 1.00 55.91 103 GLU A CA 1
ATOM 792 C C . GLU A 1 103 ? 1.155 14.063 -3.352 1.00 55.91 103 GLU A C 1
ATOM 794 O O . GLU A 1 103 ? 1.184 13.246 -2.433 1.00 55.91 103 GLU A O 1
ATOM 799 N N . PHE A 1 104 ? 2.127 14.097 -4.266 1.00 61.81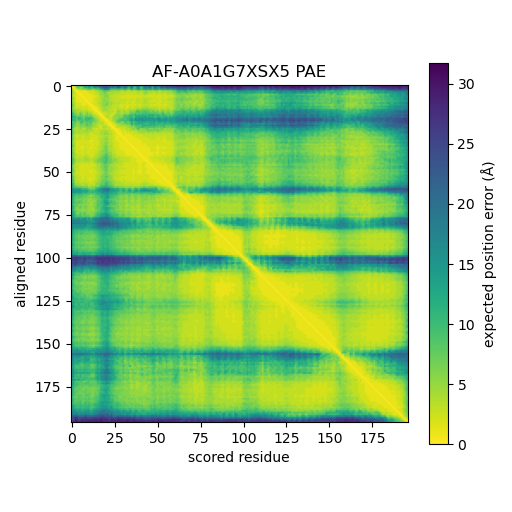 104 PHE A N 1
ATOM 800 C CA . PHE A 1 104 ? 3.233 13.155 -4.258 1.00 61.81 104 PHE A CA 1
ATOM 801 C C . PHE A 1 104 ? 4.312 13.778 -3.399 1.00 61.81 104 PHE A C 1
ATOM 803 O O . PHE A 1 104 ? 5.069 14.644 -3.839 1.00 61.81 104 PHE A O 1
ATOM 810 N N . PHE A 1 105 ? 4.318 13.374 -2.137 1.00 63.28 105 PHE A N 1
ATOM 811 C CA . PHE A 1 105 ? 5.336 13.792 -1.196 1.00 63.28 105 PHE A CA 1
ATOM 812 C C . PHE A 1 105 ? 6.698 13.216 -1.599 1.00 63.28 105 PHE A C 1
ATOM 814 O O . PHE A 1 105 ? 6.789 12.165 -2.253 1.00 63.28 105 PHE A O 1
ATOM 821 N N . GLY A 1 106 ? 7.763 13.927 -1.224 1.00 66.81 106 GLY A N 1
ATOM 822 C CA . GLY A 1 106 ? 9.132 13.510 -1.508 1.00 66.81 106 GLY A CA 1
ATOM 823 C C . GLY A 1 106 ? 9.445 12.113 -0.961 1.00 66.81 106 GLY A C 1
ATOM 824 O O . GLY A 1 106 ? 8.738 11.573 -0.114 1.00 66.81 106 GLY A O 1
ATOM 825 N N . VAL A 1 107 ? 10.547 11.520 -1.422 1.00 67.00 107 VAL A N 1
ATOM 826 C CA . VAL A 1 107 ? 11.003 10.183 -0.989 1.00 67.00 107 VAL A CA 1
ATOM 827 C C . VAL A 1 107 ? 11.153 10.079 0.537 1.00 67.00 107 VAL A C 1
ATOM 829 O O . VAL A 1 107 ? 10.903 9.020 1.102 1.00 67.00 107 VAL A O 1
ATOM 832 N N . ASP A 1 108 ? 11.511 11.186 1.191 1.00 71.31 108 ASP A N 1
ATOM 833 C CA . ASP A 1 108 ? 11.676 11.280 2.648 1.00 71.31 108 ASP A CA 1
ATOM 834 C C . ASP A 1 108 ? 10.363 11.577 3.399 1.00 71.31 108 ASP A C 1
ATOM 836 O O . ASP A 1 108 ? 10.330 11.585 4.628 1.00 71.31 108 ASP A O 1
ATOM 840 N N . GLU A 1 109 ? 9.283 11.845 2.669 1.00 77.75 109 GLU A N 1
ATOM 841 C CA . GLU A 1 109 ? 7.992 12.293 3.198 1.00 77.75 109 GLU A CA 1
ATOM 842 C C . GLU A 1 109 ? 6.868 11.268 2.962 1.00 77.75 109 GLU A C 1
ATOM 844 O O . GLU A 1 109 ? 5.851 11.315 3.651 1.00 77.75 109 GLU A O 1
ATOM 849 N N . SER A 1 110 ? 7.049 10.334 2.018 1.00 84.12 110 SER A N 1
ATOM 850 C CA . SER A 1 110 ? 6.101 9.259 1.704 1.00 84.12 110 SER A CA 1
ATOM 851 C C . SER A 1 110 ? 6.798 7.902 1.608 1.00 84.12 110 SER A C 1
ATOM 853 O O . SER A 1 110 ? 7.684 7.678 0.775 1.00 84.12 110 SER A O 1
ATOM 855 N N . ASN A 1 111 ? 6.327 6.953 2.414 1.00 84.88 111 ASN A N 1
ATOM 856 C CA . ASN A 1 111 ? 6.703 5.546 2.340 1.00 84.88 111 ASN A CA 1
ATOM 857 C C . ASN A 1 111 ? 6.272 4.927 1.005 1.00 84.88 111 ASN A C 1
ATOM 859 O O . ASN A 1 111 ? 6.982 4.069 0.481 1.00 84.88 111 ASN A O 1
ATOM 863 N N . VAL A 1 112 ? 5.146 5.361 0.425 1.00 85.94 112 VAL A N 1
ATOM 864 C CA . VAL A 1 112 ? 4.690 4.894 -0.897 1.00 85.94 112 VAL A CA 1
ATOM 865 C C . VAL A 1 112 ? 5.704 5.290 -1.976 1.00 85.94 112 VAL A C 1
ATOM 867 O O . VAL A 1 112 ? 6.144 4.443 -2.762 1.00 85.94 112 VAL A O 1
ATOM 870 N N . THR A 1 113 ? 6.135 6.556 -1.982 1.00 87.88 113 THR A N 1
ATOM 871 C CA . THR A 1 113 ? 7.186 7.047 -2.884 1.00 87.88 113 THR A CA 1
ATOM 872 C C . THR A 1 113 ? 8.502 6.301 -2.644 1.00 87.88 113 THR A C 1
ATOM 874 O O . THR A 1 113 ? 9.121 5.808 -3.593 1.00 87.88 113 THR A O 1
ATOM 877 N N . GLY A 1 114 ? 8.915 6.151 -1.382 1.00 88.31 114 GLY A N 1
ATOM 878 C CA . GLY A 1 114 ? 10.124 5.416 -1.002 1.00 88.31 114 GLY A CA 1
ATOM 879 C C . GLY A 1 114 ? 10.116 3.949 -1.441 1.00 88.31 114 GLY A C 1
ATOM 880 O O . GLY A 1 114 ? 11.141 3.433 -1.900 1.00 88.31 114 GLY A O 1
ATOM 881 N N . MET A 1 115 ? 8.962 3.283 -1.382 1.00 88.69 115 MET A N 1
ATOM 882 C CA . MET A 1 115 ? 8.778 1.911 -1.856 1.00 88.69 115 MET A CA 1
ATOM 883 C C . MET A 1 115 ? 8.994 1.803 -3.372 1.00 88.69 115 MET A C 1
ATOM 885 O O . MET A 1 115 ? 9.673 0.878 -3.828 1.00 88.69 115 MET A O 1
ATOM 889 N N . LEU A 1 116 ? 8.476 2.753 -4.159 1.00 90.81 116 LEU A N 1
ATOM 890 C CA . LEU A 1 116 ? 8.678 2.772 -5.610 1.00 90.81 116 LEU A CA 1
ATOM 891 C C . LEU A 1 116 ? 10.152 3.006 -5.974 1.00 90.81 116 LEU A C 1
ATOM 893 O O . LEU A 1 116 ? 10.710 2.256 -6.779 1.00 90.81 116 LEU A O 1
ATOM 897 N N . VAL A 1 117 ? 10.807 3.985 -5.340 1.00 92.69 117 VAL A N 1
ATOM 898 C CA . VAL A 1 117 ? 12.247 4.237 -5.538 1.00 92.69 117 VAL A CA 1
ATOM 899 C C . VAL A 1 117 ? 13.074 3.010 -5.158 1.00 92.69 117 VAL A C 1
ATOM 901 O O . VAL A 1 117 ? 13.982 2.629 -5.898 1.00 92.69 117 VAL A O 1
ATOM 904 N N . SER A 1 118 ? 12.750 2.352 -4.044 1.00 91.75 118 SER A N 1
ATOM 905 C CA . SER A 1 118 ? 13.436 1.131 -3.602 1.00 91.75 118 SER A CA 1
ATOM 906 C C . SER A 1 118 ? 13.312 0.007 -4.628 1.00 91.75 118 SER A C 1
ATOM 908 O O . SER A 1 118 ? 14.301 -0.655 -4.941 1.00 91.75 118 SER A O 1
ATOM 910 N N . ALA A 1 119 ? 12.120 -0.193 -5.197 1.00 92.25 119 ALA A N 1
ATOM 911 C CA . ALA A 1 119 ? 11.886 -1.217 -6.209 1.00 92.25 119 ALA A CA 1
ATOM 912 C C . ALA A 1 119 ? 12.698 -0.963 -7.491 1.00 92.25 119 ALA A C 1
ATOM 914 O O . ALA A 1 119 ? 13.305 -1.892 -8.028 1.00 92.25 119 ALA A O 1
ATOM 915 N N . LEU A 1 120 ? 12.760 0.289 -7.957 1.00 94.44 120 LEU A N 1
ATOM 916 C CA . LEU A 1 120 ? 13.566 0.662 -9.123 1.00 94.44 120 LEU A CA 1
ATOM 917 C C . LEU A 1 120 ? 15.072 0.585 -8.835 1.00 94.44 120 LEU A C 1
ATOM 919 O O . LEU A 1 120 ? 15.821 0.087 -9.673 1.00 94.44 120 LEU A O 1
ATOM 923 N N . SER A 1 121 ? 15.508 0.984 -7.635 1.00 94.19 121 SER A N 1
ATOM 924 C CA . SER A 1 121 ? 16.901 0.831 -7.181 1.00 94.19 121 SER A CA 1
ATOM 925 C C . SER A 1 121 ? 17.317 -0.644 -7.196 1.00 94.19 121 SER A C 1
ATOM 927 O O . SER A 1 121 ? 18.373 -1.004 -7.720 1.00 94.19 121 SER A O 1
ATOM 929 N N . ALA A 1 122 ? 16.452 -1.525 -6.679 1.00 92.88 122 ALA A N 1
ATOM 930 C CA . ALA A 1 122 ? 16.675 -2.965 -6.685 1.00 92.88 122 ALA A CA 1
ATOM 931 C C . ALA A 1 122 ? 16.744 -3.526 -8.112 1.00 92.88 122 ALA A C 1
ATOM 933 O O . ALA A 1 122 ? 17.684 -4.256 -8.422 1.00 92.88 122 ALA A O 1
ATOM 934 N N . ALA A 1 123 ? 15.808 -3.154 -8.994 1.00 93.69 123 ALA A N 1
ATOM 935 C CA . ALA A 1 123 ? 15.827 -3.558 -10.402 1.00 93.69 123 ALA A CA 1
ATOM 936 C C . ALA A 1 123 ? 17.130 -3.129 -11.098 1.00 93.69 123 ALA A C 1
ATOM 938 O O . ALA A 1 123 ? 17.767 -3.934 -11.781 1.00 93.69 123 ALA A O 1
ATOM 939 N N . ARG A 1 124 ? 17.588 -1.897 -10.855 1.00 94.19 124 ARG A N 1
ATOM 940 C CA . ARG A 1 124 ? 18.850 -1.389 -11.398 1.00 94.19 124 ARG A CA 1
ATOM 941 C C . ARG A 1 124 ? 20.058 -2.185 -10.909 1.00 94.19 124 ARG A C 1
ATOM 943 O O . ARG A 1 124 ? 20.912 -2.553 -11.709 1.00 94.19 124 ARG A O 1
ATOM 950 N N . SER A 1 125 ? 20.103 -2.524 -9.619 1.00 93.56 125 SER A N 1
ATOM 951 C CA . SER A 1 125 ? 21.216 -3.289 -9.032 1.00 93.56 125 SER A CA 1
ATOM 952 C C . SER A 1 125 ? 21.452 -4.661 -9.683 1.00 93.56 125 SER A C 1
ATOM 954 O O . SER A 1 125 ? 22.558 -5.194 -9.610 1.00 93.56 125 SER A O 1
ATOM 956 N N . VAL A 1 126 ? 20.435 -5.217 -10.350 1.00 95.50 126 VAL A N 1
ATOM 957 C CA . VAL A 1 126 ? 20.500 -6.500 -11.066 1.00 95.50 126 VAL A CA 1
ATOM 958 C C . VAL A 1 126 ? 20.478 -6.343 -12.596 1.00 95.50 126 VAL A C 1
ATOM 960 O O . VAL A 1 126 ? 20.277 -7.324 -13.307 1.00 95.50 126 VAL A O 1
ATOM 963 N N . GLY A 1 127 ? 20.710 -5.130 -13.112 1.00 95.38 127 GLY A N 1
ATOM 964 C CA . GLY A 1 127 ? 20.849 -4.847 -14.547 1.00 95.38 127 GLY A CA 1
ATOM 965 C C . GLY A 1 127 ? 19.536 -4.621 -15.303 1.00 95.38 127 GLY A C 1
ATOM 966 O O . GLY A 1 127 ? 19.503 -4.743 -16.525 1.00 95.38 127 GLY A O 1
ATOM 967 N N . HIS A 1 128 ? 18.443 -4.313 -14.601 1.00 95.62 128 HIS A N 1
ATOM 968 C CA . HIS A 1 128 ? 17.145 -3.995 -15.201 1.00 95.62 128 HIS A CA 1
ATOM 969 C C . HIS A 1 128 ? 16.862 -2.482 -15.181 1.00 95.62 128 HIS A C 1
ATOM 971 O O . HIS A 1 128 ? 15.841 -2.036 -14.661 1.00 95.62 128 HIS A O 1
ATOM 977 N N . ASP A 1 129 ? 17.753 -1.688 -15.782 1.00 94.31 129 ASP A N 1
ATOM 978 C CA . ASP A 1 129 ? 17.670 -0.217 -15.837 1.00 94.31 129 ASP A CA 1
ATOM 979 C C . ASP A 1 129 ? 16.422 0.330 -16.551 1.00 94.31 129 ASP A C 1
ATOM 981 O O . ASP A 1 129 ? 16.022 1.463 -16.302 1.00 94.31 129 ASP A O 1
ATOM 985 N N . HIS A 1 130 ? 15.804 -0.468 -17.427 1.00 94.88 130 HIS A N 1
ATOM 986 C CA . HIS A 1 130 ? 14.644 -0.082 -18.242 1.00 94.88 130 HIS A CA 1
ATOM 987 C C . HIS A 1 130 ? 13.293 -0.262 -17.530 1.00 94.88 130 HIS A C 1
ATOM 989 O O . HIS A 1 130 ? 12.247 0.059 -18.085 1.00 94.88 130 HIS A O 1
ATOM 995 N N . PHE A 1 131 ? 13.275 -0.755 -16.287 1.00 94.38 131 PHE A N 1
ATOM 996 C CA . PHE A 1 131 ? 12.029 -0.932 -15.531 1.00 94.38 131 PHE A CA 1
ATOM 997 C C . PHE A 1 131 ? 11.163 0.343 -15.387 1.00 94.38 131 PHE A C 1
ATOM 999 O O . PHE A 1 131 ? 9.935 0.208 -15.415 1.00 94.38 131 PHE A O 1
ATOM 1006 N N . PRO A 1 132 ? 11.733 1.567 -15.286 1.00 95.38 132 PRO A N 1
ATOM 1007 C CA . PRO A 1 132 ? 10.957 2.808 -15.277 1.00 95.38 132 PRO A CA 1
ATOM 1008 C C . PRO A 1 132 ? 10.080 3.024 -16.521 1.00 95.38 132 PRO A C 1
ATOM 1010 O O . PRO A 1 132 ? 9.059 3.701 -16.436 1.00 95.38 132 PRO A O 1
ATOM 1013 N N . GLU A 1 133 ? 10.421 2.425 -17.666 1.00 95.56 133 GLU A N 1
ATOM 1014 C CA . GLU A 1 133 ? 9.651 2.552 -18.916 1.00 95.56 133 GLU A CA 1
ATOM 1015 C C . GLU A 1 133 ? 8.251 1.923 -18.809 1.00 95.56 133 GLU A C 1
ATOM 1017 O O . GLU A 1 133 ? 7.338 2.280 -19.549 1.00 95.56 133 GLU A O 1
ATOM 1022 N N . LEU A 1 134 ? 8.055 1.010 -17.852 1.00 94.44 134 LEU A N 1
ATOM 1023 C CA . LEU A 1 134 ? 6.779 0.330 -17.623 1.00 94.44 134 LEU A CA 1
ATOM 1024 C C . LEU A 1 134 ? 5.805 1.156 -16.773 1.00 94.44 134 LEU A C 1
ATOM 1026 O O . LEU A 1 134 ? 4.620 0.818 -16.706 1.00 94.44 134 LEU A O 1
ATOM 1030 N N . LEU A 1 135 ? 6.283 2.210 -16.102 1.00 93.44 135 LEU A N 1
ATOM 1031 C CA . LEU A 1 135 ? 5.506 2.929 -15.091 1.00 93.44 135 LEU A CA 1
ATOM 1032 C C . LEU A 1 135 ? 4.264 3.601 -15.672 1.00 93.44 135 LEU A C 1
ATOM 1034 O O . LEU A 1 135 ? 3.2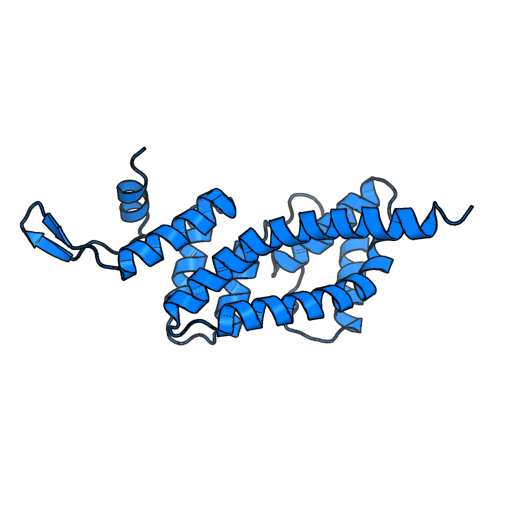02 3.513 -15.063 1.00 93.44 135 LEU A O 1
ATOM 1038 N N . ASP A 1 136 ? 4.361 4.199 -16.860 1.00 92.62 136 ASP A N 1
ATOM 1039 C CA . ASP A 1 136 ? 3.229 4.889 -17.489 1.00 92.62 136 ASP A CA 1
ATOM 1040 C C . ASP A 1 136 ? 2.096 3.891 -17.819 1.00 92.62 136 ASP A C 1
ATOM 1042 O O . ASP A 1 136 ? 0.927 4.133 -17.504 1.00 92.62 136 ASP A O 1
ATOM 1046 N N . SER A 1 137 ? 2.446 2.715 -18.357 1.00 94.12 137 SER A N 1
ATOM 1047 C CA . SER A 1 137 ? 1.484 1.635 -18.643 1.00 94.12 137 SER A CA 1
ATOM 1048 C C . SER A 1 137 ? 0.896 1.031 -17.366 1.00 94.12 137 SER A C 1
ATOM 1050 O O . SER A 1 137 ? -0.304 0.758 -17.289 1.00 94.12 137 SER A O 1
ATOM 1052 N N . TYR A 1 138 ? 1.719 0.834 -16.330 1.00 93.25 138 TYR A N 1
ATOM 1053 C CA . TYR A 1 138 ? 1.219 0.378 -15.033 1.00 93.25 138 TYR A CA 1
ATOM 1054 C C . TYR A 1 138 ? 0.283 1.401 -14.405 1.00 93.25 138 TYR A C 1
ATOM 1056 O O . TYR A 1 138 ? -0.753 1.006 -13.885 1.00 93.25 138 TYR A O 1
ATOM 1064 N N . MET A 1 139 ? 0.592 2.694 -14.480 1.00 91.50 139 MET A N 1
ATOM 1065 C CA . MET A 1 139 ? -0.252 3.746 -13.921 1.00 91.50 139 MET A CA 1
ATOM 1066 C C . MET A 1 139 ? -1.630 3.774 -14.583 1.00 91.50 139 MET A C 1
ATOM 1068 O O . MET A 1 139 ? -2.644 3.889 -13.894 1.00 91.50 139 MET A O 1
ATOM 1072 N N . GLU A 1 140 ? -1.700 3.622 -15.906 1.00 92.69 140 GLU A N 1
ATOM 1073 C CA . GLU A 1 140 ? -2.979 3.521 -16.614 1.00 92.69 140 GLU A CA 1
ATOM 1074 C C . GLU A 1 140 ? -3.813 2.329 -16.123 1.00 92.69 140 GLU A C 1
ATOM 1076 O O . GLU A 1 140 ? -4.977 2.500 -15.750 1.00 92.69 140 GLU A O 1
ATOM 1081 N N . ALA A 1 141 ? -3.204 1.144 -16.027 1.00 93.62 141 ALA A N 1
ATOM 1082 C CA . ALA A 1 141 ? -3.876 -0.041 -15.501 1.00 93.62 141 ALA A CA 1
ATOM 1083 C C . ALA A 1 141 ? -4.302 0.138 -14.031 1.00 93.62 141 ALA A C 1
ATOM 1085 O O . ALA A 1 141 ? -5.420 -0.216 -13.651 1.00 93.62 141 ALA A O 1
ATOM 1086 N N . MET A 1 142 ? -3.443 0.728 -13.197 1.00 91.62 142 MET A N 1
ATOM 1087 C CA . MET A 1 142 ? -3.719 0.932 -11.775 1.00 91.62 142 MET A CA 1
ATOM 1088 C C . MET A 1 142 ? -4.814 1.972 -11.533 1.00 91.62 142 MET A C 1
ATOM 1090 O O . MET A 1 142 ? -5.560 1.834 -10.571 1.00 91.62 142 MET A O 1
ATOM 1094 N N . ARG A 1 143 ? -5.019 2.950 -12.424 1.00 91.00 143 ARG A N 1
ATOM 1095 C CA . ARG A 1 143 ? -6.185 3.854 -12.347 1.00 91.00 143 ARG A CA 1
ATOM 1096 C C . ARG A 1 143 ? -7.514 3.117 -12.531 1.00 91.00 143 ARG A C 1
ATOM 1098 O O . ARG A 1 143 ? -8.517 3.516 -11.940 1.00 91.00 143 ARG A O 1
ATOM 1105 N N . ILE A 1 144 ? -7.543 2.061 -13.347 1.00 93.75 144 ILE A N 1
ATOM 1106 C CA . ILE A 1 144 ? -8.735 1.214 -13.518 1.00 93.75 144 ILE A CA 1
ATOM 1107 C C . ILE A 1 144 ? -8.981 0.408 -12.241 1.00 93.75 144 ILE A C 1
ATOM 1109 O O . ILE A 1 144 ? -10.101 0.402 -11.731 1.00 93.75 144 ILE A O 1
ATOM 1113 N N . VAL A 1 145 ? -7.927 -0.210 -11.703 1.00 90.81 145 VAL A N 1
ATOM 1114 C CA . VAL A 1 145 ? -7.970 -0.966 -10.442 1.00 90.81 145 VAL A CA 1
ATOM 1115 C C . VAL A 1 145 ? -8.442 -0.084 -9.286 1.00 90.81 145 VAL A C 1
ATOM 1117 O O . VAL A 1 145 ? -9.438 -0.406 -8.648 1.00 90.81 145 VAL A O 1
ATOM 1120 N N . ALA A 1 146 ? -7.816 1.078 -9.087 1.00 86.88 146 ALA A N 1
ATOM 1121 C CA . ALA A 1 146 ? -8.154 2.001 -8.008 1.00 86.88 146 ALA A CA 1
ATOM 1122 C C . ALA A 1 146 ? -9.628 2.437 -8.057 1.00 86.88 146 ALA A C 1
ATOM 1124 O O . ALA A 1 146 ? -10.279 2.554 -7.021 1.00 86.88 146 ALA A O 1
ATOM 1125 N N . ARG A 1 147 ? -10.196 2.631 -9.256 1.00 89.00 147 ARG A N 1
ATOM 1126 C CA . ARG A 1 147 ? -11.628 2.930 -9.405 1.00 89.00 147 ARG A CA 1
ATOM 1127 C C . ARG A 1 147 ? -12.503 1.754 -8.967 1.00 89.00 147 ARG A C 1
ATOM 1129 O O . ARG A 1 147 ? -13.472 1.972 -8.244 1.00 89.00 147 ARG A O 1
ATOM 1136 N N . ALA A 1 148 ? -12.162 0.531 -9.372 1.00 88.19 148 ALA A N 1
ATOM 1137 C CA . ALA A 1 148 ? -12.894 -0.669 -8.968 1.00 88.19 148 ALA A CA 1
ATOM 1138 C C . ALA A 1 148 ? -12.834 -0.895 -7.446 1.00 88.19 148 ALA A C 1
ATOM 1140 O O . ALA A 1 148 ? -13.850 -1.239 -6.833 1.00 88.19 148 ALA A O 1
ATOM 1141 N N . ASP A 1 149 ? -11.680 -0.633 -6.832 1.00 84.38 149 ASP A N 1
ATOM 1142 C CA . ASP A 1 149 ? -11.492 -0.723 -5.384 1.00 84.38 149 ASP A CA 1
ATOM 1143 C C . ASP A 1 149 ? -12.350 0.317 -4.651 1.00 84.38 149 ASP A C 1
ATOM 1145 O O . ASP A 1 149 ? -13.093 -0.024 -3.726 1.00 84.38 149 ASP A O 1
ATOM 1149 N N . LEU A 1 150 ? -12.346 1.573 -5.112 1.00 80.94 150 LEU A N 1
ATOM 1150 C CA . LEU A 1 150 ? -13.204 2.623 -4.554 1.00 80.94 150 LEU A CA 1
ATOM 1151 C C . LEU A 1 150 ? -14.696 2.292 -4.702 1.00 80.94 150 LEU A C 1
ATOM 1153 O O . LEU A 1 150 ? -15.460 2.494 -3.760 1.00 80.94 150 LEU A O 1
ATOM 1157 N N . GLU A 1 151 ? -15.129 1.731 -5.832 1.00 84.81 151 GLU A N 1
ATOM 1158 C CA . GLU A 1 151 ? -16.511 1.267 -6.018 1.00 84.81 151 GLU A CA 1
ATOM 1159 C C . GLU A 1 151 ? -16.869 0.091 -5.096 1.00 84.81 151 GLU A C 1
ATOM 1161 O O . GLU A 1 151 ? -18.011 -0.041 -4.646 1.00 84.81 151 GLU A O 1
ATOM 1166 N N . TYR A 1 152 ? -15.919 -0.801 -4.808 1.00 79.25 152 TYR A N 1
ATOM 1167 C CA . TYR A 1 152 ? -16.103 -1.866 -3.823 1.00 79.25 152 TYR A CA 1
ATOM 1168 C C . TYR A 1 152 ? -16.319 -1.298 -2.414 1.00 79.25 152 TYR A C 1
ATOM 1170 O O . TYR A 1 152 ? -17.245 -1.726 -1.718 1.00 79.25 152 TYR A O 1
ATOM 1178 N N . ILE A 1 153 ? -15.531 -0.293 -2.031 1.00 77.44 153 ILE A N 1
ATOM 1179 C CA . ILE A 1 153 ? -15.622 0.394 -0.738 1.00 77.44 153 ILE A CA 1
ATOM 1180 C C . ILE A 1 153 ? -16.924 1.208 -0.624 1.00 77.44 153 ILE A C 1
ATOM 1182 O O . ILE A 1 153 ? -17.630 1.108 0.380 1.00 77.44 153 ILE A O 1
ATOM 1186 N N . ALA A 1 154 ? -17.291 1.963 -1.666 1.00 74.12 154 ALA A N 1
ATOM 1187 C CA . ALA A 1 154 ? -18.444 2.871 -1.678 1.00 74.12 154 ALA A CA 1
ATOM 1188 C C . ALA A 1 154 ? -19.806 2.168 -1.514 1.00 74.12 154 ALA A C 1
ATOM 1190 O O . ALA A 1 154 ? -20.808 2.811 -1.212 1.00 74.12 154 ALA A O 1
ATOM 1191 N N . ARG A 1 155 ? -19.861 0.840 -1.678 1.00 74.31 155 ARG A N 1
ATOM 1192 C CA . ARG A 1 155 ? -21.062 0.025 -1.419 1.00 74.31 155 ARG A CA 1
ATOM 1193 C C . ARG A 1 155 ? -21.380 -0.153 0.074 1.00 74.31 155 ARG A C 1
ATOM 1195 O O . ARG A 1 155 ? -22.395 -0.768 0.401 1.00 74.31 155 ARG A O 1
ATOM 1202 N N . ARG A 1 156 ? -20.530 0.337 0.983 1.00 68.94 156 ARG A N 1
ATOM 1203 C CA . ARG A 1 156 ? -20.710 0.246 2.441 1.00 68.94 156 ARG A CA 1
ATOM 1204 C C . ARG A 1 156 ? -21.406 1.491 2.996 1.00 68.94 156 ARG A C 1
ATOM 1206 O O . ARG A 1 156 ? -21.202 2.598 2.519 1.00 68.94 156 ARG A O 1
ATOM 1213 N N . THR A 1 157 ? -22.260 1.291 4.000 1.00 57.66 157 THR A N 1
ATOM 1214 C CA . THR A 1 157 ? -23.230 2.296 4.470 1.00 57.66 157 THR A CA 1
ATOM 1215 C C . THR A 1 157 ? -22.780 3.122 5.678 1.00 57.66 157 THR A C 1
ATOM 1217 O O . THR A 1 157 ? -23.460 4.090 6.005 1.00 57.66 157 THR A O 1
ATOM 1220 N N . SER A 1 158 ? -21.672 2.779 6.347 1.00 69.00 158 SER A N 1
ATOM 1221 C CA . SER A 1 158 ? -21.135 3.551 7.481 1.00 69.00 158 SER A CA 1
ATOM 1222 C C . SER A 1 158 ? -19.658 3.915 7.281 1.00 69.00 158 SER A C 1
ATOM 1224 O O . SER A 1 158 ? -18.926 3.185 6.615 1.00 69.00 158 SER A O 1
ATOM 1226 N N . SER A 1 159 ? -19.216 5.041 7.852 1.00 66.00 159 SER A N 1
ATOM 1227 C CA . SER A 1 159 ? -17.823 5.518 7.780 1.00 66.00 159 SER A CA 1
ATOM 1228 C C . SER A 1 159 ? -16.824 4.517 8.365 1.00 66.00 159 SER A C 1
ATOM 1230 O O . SER A 1 159 ? -15.759 4.300 7.791 1.00 66.00 159 SER A O 1
ATOM 1232 N N . ASP A 1 160 ? -17.192 3.863 9.468 1.00 65.25 160 ASP A N 1
ATOM 1233 C CA . ASP A 1 160 ? -16.347 2.868 10.133 1.00 65.25 160 ASP A CA 1
ATOM 1234 C C . ASP A 1 160 ? -16.195 1.608 9.271 1.00 65.25 160 ASP A C 1
ATOM 1236 O O . ASP A 1 160 ? -15.095 1.070 9.142 1.00 65.25 160 ASP A O 1
ATOM 1240 N N . ASP A 1 161 ? -17.282 1.172 8.621 1.00 69.69 161 ASP A N 1
ATOM 1241 C CA . ASP A 1 161 ? -17.247 0.037 7.691 1.00 69.69 161 ASP A CA 1
ATOM 1242 C C . ASP A 1 161 ? -16.424 0.359 6.438 1.00 69.69 161 ASP A C 1
ATOM 1244 O O . ASP A 1 161 ? -15.781 -0.530 5.882 1.00 69.69 161 ASP A O 1
ATOM 1248 N N . ILE A 1 162 ? -16.444 1.615 5.982 1.00 70.94 162 ILE A N 1
ATOM 1249 C CA . ILE A 1 162 ? -15.669 2.087 4.830 1.00 70.94 162 ILE A CA 1
ATOM 1250 C C . ILE A 1 162 ? -14.171 1.991 5.129 1.00 70.94 162 ILE A C 1
ATOM 1252 O O . ILE A 1 162 ? -13.434 1.430 4.325 1.00 70.94 162 ILE A O 1
ATOM 1256 N N . ILE A 1 163 ? -13.721 2.465 6.292 1.00 69.19 163 ILE A N 1
ATOM 1257 C CA . ILE A 1 163 ? -12.300 2.438 6.660 1.00 69.19 163 ILE A CA 1
ATOM 1258 C C . ILE A 1 163 ? -11.804 1.004 6.895 1.00 69.19 163 ILE A C 1
ATOM 1260 O O . ILE A 1 163 ? -10.735 0.636 6.403 1.00 69.19 163 ILE A O 1
ATOM 1264 N N . GLU A 1 164 ? -12.580 0.170 7.597 1.00 71.62 164 GLU A N 1
ATOM 1265 C CA . GLU A 1 164 ? -12.252 -1.253 7.754 1.00 71.62 164 GLU A CA 1
ATOM 1266 C C . GLU A 1 164 ? -12.156 -1.935 6.379 1.00 71.62 164 GLU A C 1
ATOM 1268 O O . GLU A 1 164 ? -11.175 -2.625 6.092 1.00 71.62 164 GLU A O 1
ATOM 1273 N N . ALA A 1 165 ? -13.130 -1.690 5.494 1.00 72.19 165 ALA A N 1
ATOM 1274 C CA . ALA A 1 165 ? -13.137 -2.233 4.139 1.00 72.19 165 ALA A CA 1
ATOM 1275 C C . ALA A 1 165 ? -11.993 -1.698 3.269 1.00 72.19 165 ALA A C 1
ATOM 1277 O O . ALA A 1 165 ? -11.510 -2.437 2.419 1.00 72.19 165 ALA A O 1
ATOM 1278 N N . MET A 1 166 ? -11.544 -0.460 3.473 1.00 73.25 166 MET A N 1
ATOM 1279 C CA . MET A 1 166 ? -10.405 0.133 2.769 1.00 73.25 166 MET A CA 1
ATOM 1280 C C . MET A 1 166 ? -9.092 -0.546 3.138 1.00 73.25 166 MET A C 1
ATOM 1282 O O . MET A 1 166 ? -8.334 -0.946 2.257 1.00 73.25 166 MET A O 1
ATOM 1286 N N . VAL A 1 167 ? -8.827 -0.704 4.435 1.00 72.06 167 VAL A N 1
ATOM 1287 C CA . VAL A 1 167 ? -7.598 -1.339 4.927 1.00 72.06 167 VAL A CA 1
ATOM 1288 C C . VAL A 1 167 ? -7.551 -2.800 4.496 1.00 72.06 167 VAL A C 1
ATOM 1290 O O . VAL A 1 167 ? -6.566 -3.260 3.922 1.00 72.06 167 VAL A O 1
ATOM 1293 N N . ILE A 1 168 ? -8.646 -3.529 4.722 1.00 71.44 168 ILE A N 1
ATOM 1294 C CA . ILE A 1 168 ? -8.759 -4.927 4.303 1.00 71.44 168 ILE A CA 1
ATOM 1295 C C . ILE A 1 168 ? -8.696 -5.030 2.777 1.00 71.44 168 ILE A C 1
ATOM 1297 O O . ILE A 1 168 ? -8.021 -5.911 2.252 1.00 71.44 168 ILE A O 1
ATOM 1301 N N . GLY A 1 169 ? -9.380 -4.131 2.070 1.00 74.44 169 GLY A N 1
ATOM 1302 C CA . GLY A 1 169 ? -9.434 -4.080 0.613 1.00 74.44 169 GLY A CA 1
ATOM 1303 C C . GLY A 1 169 ? -8.071 -3.832 -0.010 1.00 74.44 169 GLY A C 1
ATOM 1304 O O . GLY A 1 169 ? -7.738 -4.511 -0.968 1.00 74.44 169 GLY A O 1
ATOM 1305 N N . THR A 1 170 ? -7.253 -2.962 0.578 1.00 76.38 170 THR A N 1
ATOM 1306 C CA . THR A 1 170 ? -5.894 -2.703 0.089 1.00 76.38 170 THR A CA 1
ATOM 1307 C C . THR A 1 170 ? -4.992 -3.915 0.323 1.00 76.38 170 THR A C 1
ATOM 1309 O O . THR A 1 170 ? -4.363 -4.413 -0.604 1.00 76.38 170 THR A O 1
ATOM 1312 N N . LEU A 1 171 ? -4.995 -4.477 1.536 1.00 76.75 171 LEU A N 1
ATOM 1313 C CA . LEU A 1 171 ? -4.133 -5.614 1.881 1.00 76.75 171 LEU A CA 1
ATOM 1314 C C . LEU A 1 171 ? -4.492 -6.899 1.122 1.00 76.75 171 LEU A C 1
ATOM 1316 O O . LEU A 1 171 ? -3.621 -7.622 0.637 1.00 76.75 171 LEU A O 1
ATOM 1320 N N . ILE A 1 172 ? -5.787 -7.204 1.014 1.00 76.50 172 ILE A N 1
ATOM 1321 C CA . ILE A 1 172 ? -6.266 -8.325 0.198 1.00 76.50 172 ILE A CA 1
ATOM 1322 C C . ILE A 1 172 ? -6.072 -8.001 -1.287 1.00 76.50 172 ILE A C 1
ATOM 1324 O O . ILE A 1 172 ? -5.676 -8.882 -2.054 1.00 76.50 172 ILE A O 1
ATOM 1328 N N . GLY A 1 173 ? -6.309 -6.749 -1.674 1.00 82.81 173 GLY A N 1
ATOM 1329 C CA . GLY A 1 173 ? -6.120 -6.222 -3.020 1.00 82.81 173 GLY A CA 1
ATOM 1330 C C . GLY A 1 173 ? -4.715 -6.485 -3.534 1.00 82.81 173 GLY A C 1
ATOM 1331 O O . GLY A 1 173 ? -4.575 -7.079 -4.595 1.00 82.81 173 GLY A O 1
ATOM 1332 N N . ASP A 1 174 ? -3.676 -6.205 -2.750 1.00 84.56 174 ASP A N 1
ATOM 1333 C CA . ASP A 1 174 ? -2.286 -6.484 -3.122 1.00 84.56 174 ASP A CA 1
ATOM 1334 C C . ASP A 1 174 ? -2.046 -7.952 -3.488 1.00 84.56 174 ASP A C 1
ATOM 1336 O O . ASP A 1 174 ? -1.369 -8.267 -4.474 1.00 84.56 174 ASP A O 1
ATOM 1340 N N . ALA A 1 175 ? -2.590 -8.880 -2.696 1.00 83.25 175 ALA A N 1
ATOM 1341 C CA . ALA A 1 175 ? -2.460 -10.309 -2.961 1.00 83.25 175 ALA A CA 1
ATOM 1342 C C . ALA A 1 175 ? -3.232 -10.719 -4.225 1.00 83.25 175 ALA A C 1
ATOM 1344 O O . ALA A 1 175 ? -2.704 -11.466 -5.057 1.00 83.25 175 ALA A O 1
ATOM 1345 N N . VAL A 1 176 ? -4.453 -10.201 -4.392 1.00 88.56 176 VAL A N 1
ATOM 1346 C CA . VAL A 1 176 ? -5.289 -10.429 -5.577 1.00 88.56 176 VAL A CA 1
ATOM 1347 C C . VAL A 1 176 ? -4.607 -9.879 -6.828 1.00 88.56 176 VAL A C 1
ATOM 1349 O O . VAL A 1 176 ? -4.465 -10.611 -7.803 1.00 88.56 176 VAL A O 1
ATOM 1352 N N . LEU A 1 177 ? -4.102 -8.647 -6.796 1.00 91.25 177 LEU A N 1
ATOM 1353 C CA . LEU A 1 177 ? -3.412 -8.000 -7.910 1.00 91.25 177 LEU A CA 1
ATOM 1354 C C . LEU A 1 177 ? -2.145 -8.756 -8.298 1.00 91.25 177 LEU A C 1
ATOM 1356 O O . LEU A 1 177 ? -1.928 -9.015 -9.481 1.00 91.25 177 LEU A O 1
ATOM 1360 N N . LYS A 1 178 ? -1.344 -9.204 -7.323 1.00 91.12 178 LYS A N 1
ATOM 1361 C CA . LYS A 1 178 ? -0.176 -10.063 -7.586 1.00 91.12 178 LYS A CA 1
ATOM 1362 C C . LYS A 1 178 ? -0.570 -11.368 -8.282 1.00 91.12 178 LYS A C 1
ATOM 1364 O O . LYS A 1 178 ? 0.146 -11.818 -9.176 1.00 91.12 178 LYS A O 1
ATOM 1369 N N . ALA A 1 179 ? -1.678 -11.991 -7.882 1.00 92.50 179 ALA A N 1
ATOM 1370 C CA . ALA A 1 179 ? -2.157 -13.230 -8.489 1.00 92.50 179 ALA A CA 1
ATOM 1371 C C . ALA A 1 179 ? -2.720 -13.001 -9.901 1.00 92.50 179 ALA A C 1
ATOM 1373 O O . ALA A 1 179 ? -2.279 -13.656 -10.844 1.00 92.50 179 ALA A O 1
ATOM 1374 N N . VAL A 1 180 ? -3.631 -12.040 -10.064 1.00 94.19 180 VAL A N 1
ATOM 1375 C CA . VAL A 1 180 ? -4.260 -11.698 -11.350 1.00 94.19 180 VAL A CA 1
ATOM 1376 C C . VAL A 1 180 ? -3.214 -11.252 -12.365 1.00 94.19 180 VAL A C 1
ATOM 1378 O O . VAL A 1 180 ? -3.255 -11.686 -13.510 1.00 94.19 180 VAL A O 1
ATOM 1381 N N . ARG A 1 181 ? -2.202 -10.489 -11.942 1.00 94.00 181 ARG A N 1
ATOM 1382 C CA . ARG A 1 181 ? -1.067 -10.127 -12.796 1.00 94.00 181 ARG A CA 1
ATOM 1383 C C . ARG A 1 181 ? -0.347 -11.353 -13.365 1.00 94.00 181 ARG A C 1
ATOM 1385 O O . ARG A 1 181 ? -0.006 -11.370 -14.543 1.00 94.00 181 ARG A O 1
ATOM 1392 N N . ARG A 1 182 ? -0.119 -12.388 -12.550 1.00 94.56 182 ARG A N 1
ATOM 1393 C CA . ARG A 1 182 ? 0.510 -13.640 -13.011 1.00 94.56 182 ARG A CA 1
ATOM 1394 C C . ARG A 1 182 ? -0.392 -14.414 -13.969 1.00 94.56 182 ARG A C 1
ATOM 1396 O O . ARG A 1 182 ? 0.117 -15.005 -14.915 1.00 94.56 182 ARG A O 1
ATOM 1403 N N . VAL A 1 183 ? -1.706 -14.390 -13.748 1.00 95.00 183 VAL A N 1
ATOM 1404 C CA . VAL A 1 183 ? -2.682 -14.978 -14.678 1.00 95.00 183 VAL A CA 1
ATOM 1405 C C . VAL A 1 183 ? -2.645 -14.249 -16.022 1.00 95.00 183 VAL A C 1
ATOM 1407 O O . VAL A 1 183 ? -2.484 -14.903 -17.046 1.00 95.00 183 VAL A O 1
ATOM 1410 N N . ALA A 1 184 ? -2.679 -12.915 -16.015 1.00 93.69 184 ALA A N 1
ATOM 1411 C CA . ALA A 1 184 ? -2.594 -12.100 -17.226 1.00 93.69 184 ALA A CA 1
ATOM 1412 C C . ALA A 1 184 ? -1.279 -12.334 -17.988 1.00 93.69 184 ALA A C 1
ATOM 1414 O O . ALA A 1 184 ? -1.282 -12.469 -19.206 1.00 93.69 184 ALA A O 1
ATOM 1415 N N . HIS A 1 185 ? -0.148 -12.475 -17.285 1.00 92.25 185 HIS A N 1
ATOM 1416 C CA . HIS A 1 185 ? 1.113 -12.868 -17.923 1.00 92.25 185 HIS A CA 1
ATOM 1417 C C . HIS A 1 185 ? 1.002 -14.232 -18.631 1.00 92.25 185 HIS A C 1
ATOM 1419 O O . HIS A 1 185 ? 1.515 -14.385 -19.736 1.00 92.25 185 HIS A O 1
ATOM 1425 N N . ALA A 1 186 ? 0.351 -15.226 -18.017 1.00 92.56 186 ALA A N 1
ATOM 1426 C CA . ALA A 1 186 ? 0.183 -16.563 -18.597 1.00 92.56 186 ALA A CA 1
ATOM 1427 C C . ALA A 1 186 ? -0.789 -16.597 -19.793 1.00 92.56 186 ALA A C 1
ATOM 1429 O O . ALA A 1 186 ? -0.713 -17.496 -20.629 1.00 92.56 186 ALA A O 1
ATOM 1430 N N . GLU A 1 187 ? -1.721 -15.650 -19.860 1.00 93.50 187 GLU A N 1
ATOM 1431 C CA . GLU A 1 187 ? -2.618 -15.450 -20.999 1.00 93.50 187 GLU A CA 1
ATOM 1432 C C . GLU A 1 187 ? -1.877 -14.773 -22.157 1.00 93.50 187 GLU A C 1
ATOM 1434 O O . GLU A 1 187 ? -1.722 -15.374 -23.216 1.00 93.50 187 GLU A O 1
ATOM 1439 N N . VAL A 1 188 ? -1.302 -13.591 -21.918 1.00 92.88 188 VAL A N 1
ATOM 1440 C CA . VAL A 1 188 ? -0.617 -12.798 -22.953 1.00 92.88 188 VAL A CA 1
ATOM 1441 C C . VAL A 1 188 ? 0.616 -13.517 -23.507 1.00 92.88 188 VAL A C 1
ATOM 1443 O O . VAL A 1 188 ? 0.881 -13.458 -24.703 1.00 92.88 188 VAL A O 1
ATOM 1446 N N . SER A 1 189 ? 1.379 -14.231 -22.669 1.00 91.25 189 SER A N 1
ATOM 1447 C CA . SER A 1 189 ? 2.528 -15.013 -23.160 1.00 91.25 189 SER A CA 1
ATOM 1448 C C . SER A 1 189 ? 2.107 -16.150 -24.082 1.00 91.25 189 SER A C 1
ATOM 1450 O O . SER A 1 189 ? 2.806 -16.413 -25.052 1.00 91.25 189 SER A O 1
ATOM 1452 N N . ARG A 1 190 ? 0.962 -16.787 -23.823 1.00 89.50 190 ARG A N 1
ATOM 1453 C CA . ARG A 1 190 ? 0.413 -17.825 -24.698 1.00 89.50 190 ARG A CA 1
ATOM 1454 C C . ARG A 1 190 ? 0.026 -17.246 -26.045 1.00 89.50 190 ARG A C 1
ATOM 1456 O O . ARG A 1 190 ? 0.415 -17.781 -27.067 1.00 89.50 190 ARG A O 1
ATOM 1463 N N . GLU A 1 191 ? -0.673 -16.119 -26.045 1.00 87.56 191 GLU A N 1
ATOM 1464 C CA . GLU A 1 191 ? -1.045 -15.431 -27.283 1.00 87.56 191 GLU A CA 1
ATOM 1465 C C . GLU A 1 191 ? 0.171 -14.964 -28.083 1.00 87.56 191 GLU A C 1
ATOM 1467 O O . GLU A 1 191 ? 0.126 -14.984 -29.304 1.00 87.56 191 GLU A O 1
ATOM 1472 N N . ALA A 1 192 ? 1.253 -14.560 -27.414 1.00 84.69 192 ALA A N 1
ATOM 1473 C CA . ALA A 1 192 ? 2.475 -14.118 -28.076 1.00 84.69 192 ALA A CA 1
ATOM 1474 C C . ALA A 1 192 ? 3.360 -15.280 -28.567 1.00 84.69 192 ALA A C 1
ATOM 1476 O O . ALA A 1 192 ? 4.047 -15.129 -29.577 1.00 84.69 192 ALA A O 1
ATOM 1477 N N . MET A 1 193 ? 3.381 -16.411 -27.851 1.00 78.31 193 MET A N 1
ATOM 1478 C CA . MET A 1 193 ? 4.305 -17.530 -28.098 1.00 78.31 193 MET A CA 1
ATOM 1479 C C . MET A 1 193 ? 3.676 -18.726 -28.827 1.00 78.31 193 MET A C 1
ATOM 1481 O O . MET A 1 193 ? 4.419 -19.483 -29.439 1.00 78.31 193 MET A O 1
ATOM 1485 N N . ASP A 1 194 ? 2.348 -18.881 -28.820 1.00 66.25 194 ASP A N 1
ATOM 1486 C CA . ASP A 1 194 ? 1.634 -19.932 -29.572 1.00 66.25 194 ASP A CA 1
ATOM 1487 C C . ASP A 1 194 ? 1.222 -19.465 -30.988 1.00 66.25 194 ASP A C 1
ATOM 1489 O O . ASP A 1 194 ? 0.421 -20.117 -31.657 1.00 66.25 194 ASP A O 1
ATOM 1493 N N . THR A 1 195 ? 1.752 -18.328 -31.457 1.00 55.62 195 THR A N 1
ATOM 1494 C CA . THR A 1 195 ? 1.546 -17.819 -32.829 1.00 55.62 195 THR A CA 1
ATOM 1495 C C . THR A 1 195 ? 2.506 -18.396 -33.883 1.00 55.62 195 THR A C 1
ATOM 1497 O O . THR A 1 195 ? 2.521 -17.880 -35.001 1.00 55.62 195 THR A O 1
ATOM 1500 N N . ASP A 1 196 ? 3.269 -19.448 -33.562 1.00 47.00 196 ASP A N 1
ATOM 1501 C CA . ASP A 1 196 ? 4.099 -20.214 -34.517 1.00 47.00 196 ASP A CA 1
ATOM 1502 C C . ASP A 1 196 ? 3.411 -21.508 -34.999 1.00 47.00 196 ASP A C 1
ATOM 1504 O O . ASP A 1 196 ? 2.980 -22.325 -34.150 1.00 47.00 196 ASP A O 1
#

Organism: NCBI:txid200378

Radius of gyration: 20.27 Å; Cα contacts (8 Å, |Δi|>4): 146; chains: 1; bounding box: 44×38×73 Å

Nearest PDB structures (foldseek):
  2dg6-assembly1_A-2  TM=6.943E-01  e=1.056E-07  Streptomyces coelicolor A3(2)
  6stj-assembly1_B  TM=2.095E-01  e=1.617E+00  Homo sapiens
  5fdo-assembly1_A  TM=1.923E-01  e=1.789E+00  Homo sapiens
  1iap-assembly1_A  TM=1.779E-01  e=2.552E+00  Homo sapiens
  9bcg-assembly1_A  TM=2.094E-01  e=8.628E+00  Homo sapiens

pLDDT: mean 82.14, std 10.4, range [40.56, 95.62]

Sequence (196 aa):
MPTIKYYLREGLLPAGVLTSPNQAHYDDGHLRRLRLVRALVDVGGLSIAAVREVLTAVDTNEESMHHKLGAVQEAISQPATGELDPIAVKDVQAFFDRHGEFEFFGVDESNVTGMLVSALSAARSVGHDHFPELLDSYMEAMRIVARADLEYIARRTSSDDIIEAMVIGTLIGDAVLKAVRRVAHAEVSREAMDTD

Solvent-accessible surface area (backbone atoms only — not comparable to full-atom values): 11183 Å² total; per-residue (Å²): 126,76,55,68,71,46,34,44,74,68,63,68,40,81,81,54,52,73,77,48,101,90,40,60,50,77,58,72,67,56,54,53,47,50,50,42,54,44,41,40,40,76,70,48,64,38,51,72,68,46,46,45,54,39,52,50,56,62,65,44,84,86,61,52,71,67,56,42,49,50,49,45,52,38,52,61,31,57,68,57,84,76,89,76,43,71,64,30,48,51,54,52,50,56,51,42,68,73,74,45,96,66,89,74,49,53,62,94,71,23,26,52,46,17,39,52,29,43,53,44,29,53,36,37,78,75,73,42,73,67,60,72,75,49,47,67,63,49,50,57,54,45,55,55,50,54,50,54,53,50,55,62,34,68,74,48,94,45,74,68,56,29,54,44,42,44,56,48,45,51,55,53,41,54,56,50,51,57,49,51,52,53,51,51,50,60,49,55,49,45,67,69,65,67,73,117

Secondary structure (DSSP, 8-state):
--HHHHHHHTTSSPPPEEEETTEEE--HHHHHHHHHHHIIIIIT---HHHHHHHHHHHH-TTS-HHHHHHHHHHHHSPPP-SPPPHHHHHHHHHHHHHH--SS---TTT-HHHHHHHHHHHHHHHTT-TTGGGGHHHHHHHHHHHHHHHHHHHHT-SSHHHHHHHHHHHHHHHHHHHHHHHHHHHHHHHHHHHS--